Protein AF-A0A6I1ZFF9-F1 (afdb_monomer_lite)

Secondary structure (DSSP, 8-state):
---PPPEEEEEEEEEETTTS--EEEEEEEES-GGGT--------SSEEEEEEEEEESSHHHHHHHHHHHHHH-BTB----HHHHHHHHHHHTT--EEEEEETTTTEEEEEEESSSSEEEEEEE-SSSTT---S-GGG---EEEEEEE-STTPPPPEEEEE--SS--HHHHHHHHHHHHHHHHHHHHHT-

pLDDT: mean 78.3, std 13.84, range [41.56, 95.25]

Structure (mmCIF, N/CA/C/O backbone):
data_AF-A0A6I1ZFF9-F1
#
_entry.id   AF-A0A6I1ZFF9-F1
#
loop_
_atom_site.group_PDB
_atom_site.id
_atom_site.type_symbol
_atom_site.label_atom_id
_atom_site.label_alt_id
_atom_site.label_comp_id
_atom_site.label_asym_id
_atom_site.label_entity_id
_atom_site.label_seq_id
_atom_site.pdbx_PDB_ins_code
_atom_site.Cartn_x
_atom_site.Cartn_y
_atom_site.Cartn_z
_atom_site.occupancy
_atom_site.B_iso_or_equiv
_atom_site.auth_seq_id
_atom_site.auth_comp_id
_atom_site.auth_asym_id
_atom_site.auth_atom_id
_atom_site.pdbx_PDB_model_num
ATOM 1 N N . MET A 1 1 ? -18.767 10.953 39.874 1.00 42.12 1 MET A N 1
ATOM 2 C CA . MET A 1 1 ? -19.063 9.622 39.306 1.00 42.12 1 MET A CA 1
ATOM 3 C C . MET A 1 1 ? -18.002 8.666 39.821 1.00 42.12 1 MET A C 1
ATOM 5 O O . MET A 1 1 ? -16.863 9.114 39.918 1.00 42.12 1 MET A O 1
ATOM 9 N N . PRO A 1 2 ? -18.336 7.441 40.251 1.00 43.81 2 PRO A N 1
ATOM 10 C CA . PRO A 1 2 ? -17.310 6.505 40.684 1.00 43.81 2 PRO A CA 1
ATOM 11 C C . PRO A 1 2 ? -16.478 6.127 39.456 1.00 43.81 2 PRO A C 1
ATOM 13 O O . PRO A 1 2 ? -17.026 5.684 38.453 1.00 43.81 2 PRO A O 1
ATOM 16 N N . SER A 1 3 ? -15.170 6.370 39.517 1.00 51.38 3 SER A N 1
ATOM 17 C CA . SER A 1 3 ? -14.219 5.825 38.550 1.00 51.38 3 SER A CA 1
ATOM 18 C C . SER A 1 3 ? -14.238 4.311 38.731 1.00 51.38 3 SER A C 1
ATOM 20 O O . SER A 1 3 ? -13.668 3.814 39.702 1.00 51.38 3 SER A O 1
ATOM 22 N N . GLY A 1 4 ? -14.964 3.596 37.868 1.00 58.47 4 GLY A N 1
ATOM 23 C CA . GLY A 1 4 ? -14.907 2.137 37.811 1.00 58.47 4 GLY A CA 1
ATOM 24 C C . GLY A 1 4 ? -13.459 1.692 37.621 1.00 58.47 4 GLY A C 1
ATOM 25 O O . GLY A 1 4 ? -12.673 2.397 36.984 1.00 58.47 4 GLY A O 1
ATOM 26 N N . ALA A 1 5 ? -13.080 0.570 38.231 1.00 74.38 5 ALA A N 1
ATOM 27 C CA . ALA A 1 5 ? -11.780 -0.024 37.959 1.00 74.38 5 ALA A CA 1
ATOM 28 C C . ALA A 1 5 ? -11.696 -0.333 36.458 1.00 74.38 5 ALA A C 1
ATOM 30 O O . ALA A 1 5 ? -12.629 -0.903 35.898 1.00 74.38 5 ALA A O 1
ATOM 31 N N . VAL A 1 6 ? -10.605 0.082 35.816 1.00 82.50 6 VAL A N 1
ATOM 32 C CA . VAL A 1 6 ? -10.363 -0.221 34.404 1.00 82.50 6 VAL A CA 1
ATOM 33 C C . VAL A 1 6 ? -10.175 -1.730 34.265 1.00 82.50 6 VAL A C 1
ATOM 35 O O . VAL A 1 6 ? -9.389 -2.323 35.006 1.00 82.50 6 VAL A O 1
ATOM 38 N N . GLN A 1 7 ? -10.906 -2.337 33.336 1.00 85.56 7 GLN A N 1
ATOM 39 C CA . GLN A 1 7 ? -10.774 -3.742 32.971 1.00 85.56 7 GLN A CA 1
ATOM 40 C C . GLN A 1 7 ? -10.787 -3.891 31.447 1.00 85.56 7 GLN A C 1
ATOM 42 O O . GLN A 1 7 ? -11.337 -3.050 30.734 1.00 85.56 7 GLN A O 1
ATOM 47 N N . THR A 1 8 ? -10.200 -4.977 30.959 1.00 88.44 8 THR A N 1
ATOM 48 C CA . THR A 1 8 ? -10.147 -5.278 29.530 1.00 88.44 8 THR A CA 1
ATOM 49 C C . THR A 1 8 ? -11.494 -5.807 29.044 1.00 88.44 8 THR A C 1
ATOM 51 O O . THR A 1 8 ? -12.086 -6.715 29.639 1.00 88.44 8 THR A O 1
ATOM 54 N N . PHE A 1 9 ? -11.974 -5.245 27.941 1.00 85.44 9 PHE A N 1
ATOM 55 C CA . PHE A 1 9 ? -13.146 -5.695 27.206 1.00 85.44 9 PHE A CA 1
ATOM 56 C C . PHE A 1 9 ? -12.761 -6.037 25.775 1.00 85.44 9 PHE A C 1
ATOM 58 O O . PHE A 1 9 ? -12.075 -5.269 25.112 1.00 85.44 9 PHE A O 1
ATOM 65 N N . THR A 1 10 ? -13.287 -7.138 25.262 1.00 87.12 10 THR A N 1
ATOM 66 C CA . THR A 1 10 ? -13.275 -7.448 23.837 1.00 87.12 10 THR A CA 1
ATOM 67 C C . THR A 1 10 ? -14.533 -6.877 23.189 1.00 87.12 10 THR A C 1
ATOM 69 O O . THR A 1 10 ? -15.649 -7.256 23.551 1.00 87.12 10 THR A O 1
ATOM 72 N N . VAL A 1 11 ? -14.366 -5.978 22.219 1.00 84.19 11 VAL A N 1
ATOM 73 C CA . VAL A 1 11 ? -15.451 -5.442 21.386 1.00 84.19 11 VAL A CA 1
ATOM 74 C C . VAL A 1 11 ? -15.448 -6.168 20.048 1.00 84.19 11 VAL A C 1
ATOM 76 O O . VAL A 1 11 ? -14.398 -6.341 19.435 1.00 84.19 11 VAL A O 1
ATOM 79 N N . ILE A 1 12 ? -16.626 -6.591 19.598 1.00 85.50 12 ILE A N 1
ATOM 80 C CA . ILE A 1 12 ? -16.814 -7.439 18.419 1.00 85.50 12 ILE A CA 1
ATOM 81 C C . ILE A 1 12 ? -17.852 -6.800 17.524 1.00 85.50 12 ILE A C 1
ATOM 83 O O . ILE A 1 12 ? -18.904 -6.365 17.996 1.00 85.50 12 ILE A O 1
ATOM 87 N N . GLY A 1 13 ? -17.593 -6.785 16.226 1.00 84.44 13 GLY A N 1
ATOM 88 C CA . GLY A 1 13 ? -18.507 -6.206 15.265 1.00 84.44 13 GLY A CA 1
ATOM 89 C C . GLY A 1 13 ? -18.129 -6.478 13.822 1.00 84.44 13 GLY A C 1
ATOM 90 O O . GLY A 1 13 ? -17.256 -7.292 13.517 1.00 84.44 13 GLY A O 1
ATOM 91 N N . LEU A 1 14 ? -18.818 -5.765 12.944 1.00 80.50 14 LEU A N 1
ATOM 92 C CA . LEU A 1 14 ? -18.587 -5.746 11.510 1.00 80.50 14 LEU A CA 1
ATOM 93 C C . LEU A 1 14 ? -18.152 -4.345 11.109 1.00 80.50 14 LEU A C 1
ATOM 95 O O . LEU A 1 14 ? -18.838 -3.377 11.428 1.00 80.50 14 LEU A O 1
ATOM 99 N N . ARG A 1 15 ? -17.023 -4.224 10.420 1.00 78.62 15 ARG A N 1
ATOM 100 C CA . ARG A 1 15 ? -16.578 -2.962 9.831 1.00 78.62 15 ARG A CA 1
ATOM 101 C C . ARG A 1 15 ? -16.986 -2.925 8.363 1.00 78.62 15 ARG A C 1
ATOM 103 O O . ARG A 1 15 ? -16.763 -3.904 7.660 1.00 78.62 15 ARG A O 1
ATOM 110 N N . SER A 1 16 ? -17.578 -1.822 7.915 1.00 72.19 16 SER A N 1
ATOM 111 C CA . SER A 1 16 ? -17.953 -1.620 6.510 1.00 72.19 16 SER A CA 1
ATOM 112 C C . SER A 1 16 ? -16.717 -1.608 5.613 1.00 72.19 16 SER A C 1
ATOM 114 O O . SER A 1 16 ? -15.792 -0.835 5.859 1.00 72.19 16 SER A O 1
ATOM 116 N N . ASP A 1 17 ? -16.709 -2.416 4.552 1.00 66.06 17 ASP A N 1
ATOM 117 C CA . ASP A 1 17 ? -15.605 -2.438 3.580 1.00 66.06 17 ASP A CA 1
ATOM 118 C C . ASP A 1 17 ? -15.650 -1.245 2.607 1.00 66.06 17 ASP A C 1
ATOM 120 O O . ASP A 1 17 ? -14.675 -0.977 1.907 1.00 66.06 17 ASP A O 1
ATOM 124 N N . ALA A 1 18 ? -16.775 -0.519 2.553 1.00 60.56 18 ALA A N 1
ATOM 125 C CA . ALA A 1 18 ? -16.976 0.593 1.624 1.00 60.56 18 ALA A CA 1
ATOM 126 C C . ALA A 1 18 ? -16.241 1.874 2.049 1.00 60.56 18 ALA A C 1
ATOM 128 O O . ALA A 1 18 ? -15.729 2.599 1.198 1.00 60.56 18 ALA A O 1
ATOM 129 N N . ASP A 1 19 ? -16.199 2.166 3.352 1.00 62.06 19 ASP A N 1
ATOM 130 C CA . ASP A 1 19 ? -15.556 3.371 3.889 1.00 62.06 19 ASP A CA 1
ATOM 131 C C . ASP A 1 19 ? -14.593 3.103 5.051 1.00 62.06 19 ASP A C 1
ATOM 133 O O . ASP A 1 19 ? -13.895 4.025 5.473 1.00 62.06 19 ASP A O 1
ATOM 137 N N . MET A 1 20 ? -14.537 1.862 5.556 1.00 62.31 20 MET A N 1
ATOM 138 C CA . MET A 1 20 ? -13.699 1.418 6.679 1.00 62.31 20 MET A CA 1
ATOM 139 C C . MET A 1 20 ? -13.884 2.230 7.969 1.00 62.31 20 MET A C 1
ATOM 141 O O . MET A 1 20 ? -13.095 2.088 8.904 1.00 62.31 20 MET A O 1
ATOM 145 N N . ARG A 1 21 ? -14.935 3.054 8.040 1.00 62.69 21 ARG A N 1
ATOM 146 C CA . ARG A 1 21 ? -15.204 4.016 9.117 1.00 62.69 21 ARG A CA 1
ATOM 147 C C . ARG A 1 21 ? -16.456 3.670 9.900 1.00 62.69 21 ARG A C 1
ATOM 149 O O . ARG A 1 21 ? -16.603 4.098 11.048 1.00 62.69 21 ARG A O 1
ATOM 156 N N . GLU A 1 22 ? -17.354 2.900 9.302 1.00 70.94 22 GLU A N 1
ATOM 157 C CA . GLU A 1 22 ? -18.549 2.416 9.975 1.00 70.94 22 GLU A CA 1
ATOM 158 C C . GLU A 1 22 ? -18.284 1.077 10.681 1.00 70.94 22 GLU A C 1
ATOM 160 O O . GLU A 1 22 ? -17.845 0.107 10.061 1.00 70.94 22 GLU A O 1
ATOM 165 N N . LEU A 1 23 ? -18.552 1.032 11.992 1.00 77.38 23 LEU A N 1
ATOM 166 C CA . LEU A 1 23 ? -18.467 -0.167 12.828 1.00 77.38 23 LEU A CA 1
ATOM 167 C C . LEU A 1 23 ? -19.853 -0.517 13.373 1.00 77.38 23 LEU A C 1
ATOM 169 O O . LEU A 1 23 ? -20.464 0.267 14.095 1.00 77.38 23 LEU A O 1
ATOM 173 N N . PHE A 1 24 ? -20.311 -1.729 13.093 1.00 81.50 24 PHE A N 1
ATOM 174 C CA . PHE A 1 24 ? -21.529 -2.313 13.638 1.00 81.50 24 PHE A CA 1
ATOM 175 C C . PHE A 1 24 ? -21.158 -3.254 14.783 1.00 81.50 24 PHE A C 1
ATOM 177 O O . PHE A 1 24 ? -20.793 -4.408 14.557 1.00 81.50 24 PHE A O 1
ATOM 184 N N . ILE A 1 25 ? -21.218 -2.760 16.020 1.00 82.12 25 ILE A N 1
ATOM 185 C CA . ILE A 1 25 ? -20.875 -3.553 17.208 1.00 82.12 25 ILE A CA 1
ATOM 186 C C . ILE A 1 25 ? -21.958 -4.612 17.455 1.00 82.12 25 ILE A C 1
ATOM 188 O O . ILE A 1 25 ? -23.119 -4.290 17.700 1.00 82.12 25 ILE A O 1
ATOM 192 N N . ALA A 1 26 ? -21.555 -5.880 17.421 1.00 82.06 26 ALA A N 1
ATOM 193 C CA . ALA A 1 26 ? -22.383 -7.037 17.742 1.00 82.06 26 ALA A CA 1
ATOM 194 C C . ALA A 1 26 ? -22.339 -7.390 19.238 1.00 82.06 26 ALA A C 1
ATOM 196 O O . ALA A 1 26 ? -23.304 -7.941 19.768 1.00 82.06 26 ALA A O 1
ATOM 197 N N . GLY A 1 27 ? -21.240 -7.074 19.934 1.00 81.81 27 GLY A N 1
ATOM 198 C CA . GLY A 1 27 ? -21.123 -7.318 21.370 1.00 81.81 27 GLY A CA 1
ATOM 199 C C . GLY A 1 27 ? -19.865 -6.736 22.010 1.00 81.81 27 GLY A C 1
ATOM 200 O O . GLY A 1 27 ? -18.873 -6.467 21.337 1.00 81.81 27 GLY A O 1
ATOM 201 N N . VAL A 1 28 ? -19.924 -6.570 23.333 1.00 85.31 28 VAL A N 1
ATOM 202 C CA . VAL A 1 28 ? -18.797 -6.188 24.194 1.00 85.31 28 VAL A CA 1
ATOM 203 C C . VAL A 1 28 ? -18.760 -7.147 25.373 1.00 85.31 28 VAL A C 1
ATOM 205 O O . VAL A 1 28 ? -19.759 -7.298 26.078 1.00 85.31 28 VAL A O 1
ATOM 208 N N . ILE A 1 29 ? -17.637 -7.827 25.570 1.00 86.00 29 ILE A N 1
ATOM 209 C CA . ILE A 1 29 ? -17.508 -8.914 26.545 1.00 86.00 29 ILE A CA 1
ATOM 210 C C . ILE A 1 29 ? -16.282 -8.641 27.418 1.00 86.00 29 ILE A C 1
ATOM 212 O O . ILE A 1 29 ? -15.240 -8.271 26.883 1.00 86.00 29 ILE A O 1
ATOM 216 N N . PRO A 1 30 ? -16.368 -8.795 28.749 1.00 84.62 30 PRO A N 1
ATOM 217 C CA . PRO A 1 30 ? -15.197 -8.678 29.611 1.00 84.62 30 PRO A CA 1
ATOM 218 C C . PRO A 1 30 ? -14.190 -9.806 29.333 1.00 84.62 30 PRO A C 1
ATOM 220 O O . PRO A 1 30 ? -14.588 -10.963 29.202 1.00 84.62 30 PRO A O 1
ATOM 223 N N . GLY A 1 31 ? -12.898 -9.473 29.302 1.00 76.31 31 GLY A N 1
ATOM 224 C CA . GLY A 1 31 ? -11.801 -10.411 29.030 1.00 76.31 31 GLY A CA 1
ATOM 225 C C . GLY A 1 31 ? -11.201 -10.281 27.626 1.00 76.31 31 GLY A C 1
ATOM 226 O O . GLY A 1 31 ? -11.726 -9.559 26.774 1.00 76.31 31 GLY A O 1
ATOM 227 N N . SER A 1 32 ? -10.076 -10.967 27.411 1.00 71.75 32 SER A N 1
ATOM 228 C CA . SER A 1 32 ? -9.288 -10.928 26.171 1.00 71.75 32 SER A CA 1
ATOM 229 C C . SER A 1 32 ? -9.860 -11.825 25.067 1.00 71.75 32 SER A C 1
ATOM 231 O O . SER A 1 32 ? -10.507 -12.843 25.329 1.00 71.75 32 SER A O 1
ATOM 233 N N . VAL A 1 33 ? -9.562 -11.482 23.811 1.00 62.19 33 VAL A N 1
ATOM 234 C CA . VAL A 1 33 ? -10.037 -12.165 22.594 1.00 62.19 33 VAL A CA 1
ATOM 235 C C . VAL A 1 33 ? -9.659 -13.649 22.612 1.00 62.19 33 VAL A C 1
ATOM 237 O O . VAL A 1 33 ? -10.437 -14.504 22.185 1.00 62.19 33 VAL A O 1
ATOM 240 N N . SER A 1 34 ? -8.474 -13.966 23.137 1.00 57.12 34 SER A N 1
ATOM 241 C CA . SER A 1 34 ? -7.893 -15.312 23.145 1.00 57.12 34 SER A CA 1
ATOM 242 C C . SER A 1 34 ? -8.576 -16.303 24.094 1.00 57.12 34 SER A C 1
ATOM 244 O O . SER A 1 34 ? -8.374 -17.507 23.940 1.00 57.12 34 SER A O 1
ATOM 246 N N . GLU A 1 35 ? -9.395 -15.843 25.046 1.00 55.31 35 GLU A N 1
ATOM 247 C CA . GLU A 1 35 ? -10.013 -16.722 26.048 1.00 55.31 35 GLU A CA 1
ATOM 248 C C . GLU A 1 35 ? -11.379 -17.285 25.617 1.00 55.31 35 GLU A C 1
ATOM 250 O O . GLU A 1 35 ? -11.839 -18.272 26.193 1.00 55.31 35 GLU A O 1
ATOM 255 N N . VAL A 1 36 ? -12.043 -16.693 24.611 1.00 52.88 36 VAL A N 1
ATOM 256 C CA . VAL A 1 36 ? -13.478 -16.954 24.355 1.00 52.88 36 VAL A CA 1
ATOM 257 C C . VAL A 1 36 ? -13.836 -17.159 22.871 1.00 52.88 36 VAL A C 1
ATOM 259 O O . VAL A 1 36 ? -14.933 -17.639 22.580 1.00 52.88 36 VAL A O 1
ATOM 262 N N . PHE A 1 37 ? -12.947 -16.861 21.913 1.00 53.12 37 PHE A N 1
ATOM 263 C CA . PHE A 1 37 ? -13.349 -16.753 20.502 1.00 53.12 37 PHE A CA 1
ATOM 264 C C . PHE A 1 37 ? -12.776 -17.801 19.547 1.00 53.12 37 PHE A C 1
ATOM 266 O O . PHE A 1 37 ? -11.570 -17.969 19.401 1.00 53.12 37 PHE A O 1
ATOM 273 N N . ALA A 1 38 ? -13.686 -18.421 18.791 1.00 55.00 38 ALA A N 1
ATOM 274 C CA . ALA A 1 38 ? -13.413 -19.006 17.486 1.00 55.00 38 ALA A CA 1
ATOM 275 C C . ALA A 1 38 ? -14.227 -18.224 16.446 1.00 55.00 38 ALA A C 1
ATOM 277 O O . 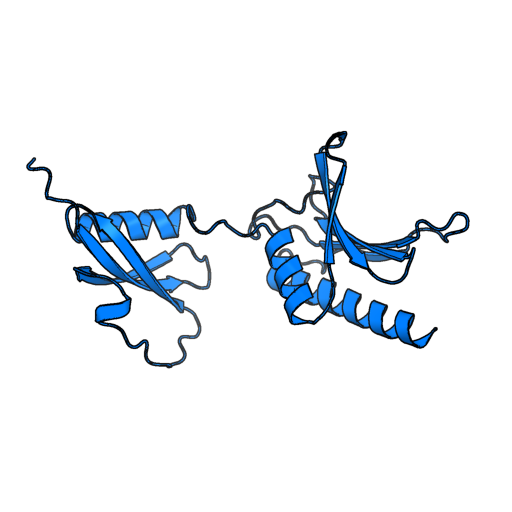ALA A 1 38 ? -15.459 -18.257 16.461 1.00 55.00 38 ALA A O 1
ATOM 278 N N . VAL A 1 39 ? -13.549 -17.492 15.562 1.00 57.06 39 VAL A N 1
ATOM 279 C CA . VAL A 1 39 ? -14.206 -16.815 14.437 1.00 57.06 39 VAL A CA 1
ATOM 280 C C . VAL A 1 39 ? -14.575 -17.884 13.411 1.00 57.06 39 VAL A C 1
ATOM 282 O O . VAL A 1 39 ? -13.698 -18.529 12.843 1.00 57.06 39 VAL A O 1
ATOM 285 N N . LEU A 1 40 ? -15.872 -18.116 13.207 1.00 52.19 40 LEU A N 1
ATOM 286 C CA . LEU A 1 40 ? -16.346 -19.076 12.211 1.00 52.19 40 LEU A CA 1
ATOM 287 C C . LEU A 1 40 ? -16.133 -18.501 10.802 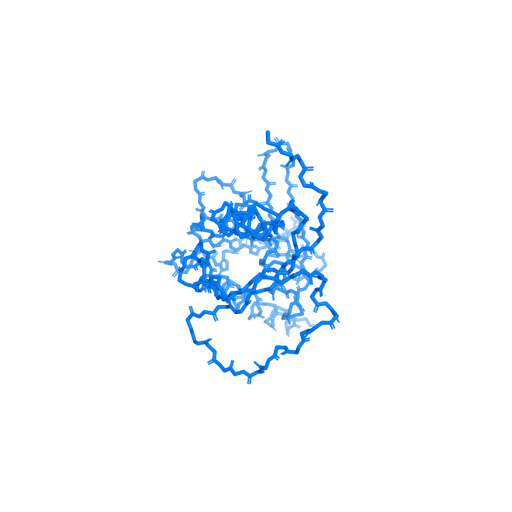1.00 52.19 40 LEU A C 1
ATOM 289 O O . LEU A 1 40 ? -16.577 -17.392 10.504 1.00 52.19 40 LEU A O 1
ATOM 293 N N . GLU A 1 41 ? -15.464 -19.261 9.934 1.00 51.72 41 GLU A N 1
ATOM 294 C CA . GLU A 1 41 ? -15.233 -18.904 8.531 1.00 51.72 41 GLU A CA 1
ATOM 295 C C . GLU A 1 41 ? -16.536 -18.992 7.725 1.00 51.72 41 GLU A C 1
ATOM 297 O O . GLU A 1 41 ? -16.861 -20.012 7.120 1.00 51.72 41 GLU A O 1
ATOM 302 N N . THR A 1 42 ? -17.312 -17.917 7.691 1.00 50.81 42 THR A N 1
ATOM 303 C CA . THR A 1 42 ? -18.338 -17.731 6.655 1.00 50.81 42 THR A CA 1
ATOM 304 C C . THR A 1 42 ? -18.029 -16.470 5.856 1.00 50.81 42 THR A C 1
ATOM 306 O O . THR A 1 42 ? -17.380 -15.553 6.352 1.00 50.81 42 THR A O 1
ATOM 309 N N . SER A 1 43 ? -18.416 -16.409 4.586 1.00 49.59 43 SER A N 1
ATOM 310 C CA . SER A 1 43 ? -18.136 -15.240 3.744 1.00 49.59 43 SER A CA 1
ATOM 311 C C . SER A 1 43 ? -19.072 -14.079 4.092 1.00 49.59 43 SER A C 1
ATOM 313 O O . SER A 1 43 ? -20.288 -14.226 3.965 1.00 49.59 43 SER A O 1
ATOM 315 N N . GLU A 1 44 ? -18.518 -12.929 4.463 1.00 59.44 44 GLU A N 1
ATOM 316 C CA . GLU A 1 44 ? -19.215 -11.638 4.498 1.00 59.44 44 GLU A CA 1
ATOM 317 C C . GLU A 1 44 ? -18.618 -10.800 3.364 1.00 59.44 44 GLU A C 1
ATOM 319 O O . GLU A 1 44 ? -17.408 -10.616 3.305 1.00 59.44 44 GLU A O 1
ATOM 324 N N . GLY A 1 45 ? -19.436 -10.435 2.373 1.00 57.72 45 GLY A N 1
ATOM 325 C CA . GLY A 1 45 ? -18.937 -9.860 1.114 1.00 57.72 45 GLY A CA 1
ATOM 326 C C . GLY A 1 45 ? -18.696 -8.349 1.140 1.00 57.72 45 GLY A C 1
ATOM 327 O O . GLY A 1 45 ? -18.028 -7.842 0.247 1.00 57.72 45 GLY A O 1
ATOM 328 N N . GLU A 1 46 ? -19.261 -7.649 2.126 1.00 68.44 46 GLU A N 1
ATOM 329 C CA . GLU A 1 46 ? -19.248 -6.178 2.233 1.00 68.44 46 GLU A CA 1
ATOM 330 C C . GLU A 1 46 ? -18.788 -5.697 3.621 1.00 68.44 46 GLU A C 1
ATOM 332 O O . GLU A 1 46 ? -18.821 -4.500 3.920 1.00 68.44 46 GLU A O 1
ATOM 337 N N . PHE A 1 47 ? -18.395 -6.638 4.482 1.00 67.50 47 PHE A N 1
ATOM 338 C CA . PHE A 1 47 ? -18.018 -6.365 5.857 1.00 67.50 47 PHE A CA 1
ATOM 339 C C . PHE A 1 47 ? -16.805 -7.189 6.270 1.00 67.50 47 PHE A C 1
ATOM 341 O O . PHE A 1 47 ? -16.775 -8.413 6.126 1.00 67.50 47 PHE A O 1
ATOM 348 N N . THR A 1 48 ? -15.855 -6.513 6.903 1.00 71.94 48 THR A N 1
ATOM 349 C CA . THR A 1 48 ? -14.730 -7.133 7.586 1.00 71.94 48 THR A CA 1
ATOM 350 C C . THR A 1 48 ? -15.111 -7.411 9.035 1.00 71.94 48 THR A C 1
ATOM 352 O O . THR A 1 48 ? -15.468 -6.501 9.790 1.00 71.94 48 THR A O 1
ATOM 355 N N . ARG A 1 49 ? -14.974 -8.669 9.464 1.00 75.19 49 ARG A N 1
ATOM 356 C CA . ARG A 1 49 ? -15.087 -9.034 10.882 1.00 75.19 49 ARG A CA 1
ATOM 357 C C . ARG A 1 49 ? -14.064 -8.294 11.717 1.00 75.19 49 ARG A C 1
ATOM 359 O O . ARG A 1 49 ? -12.897 -8.193 11.345 1.00 75.19 49 ARG A O 1
ATOM 366 N N . TRP A 1 50 ? -14.497 -7.841 12.880 1.00 76.94 50 TRP A N 1
ATOM 367 C CA . TRP A 1 50 ? -13.687 -7.011 13.743 1.00 76.94 50 TRP A CA 1
ATOM 368 C C . TRP A 1 50 ? -13.801 -7.486 15.190 1.00 76.94 50 TRP A C 1
ATOM 370 O O . TRP A 1 50 ? -14.903 -7.679 15.702 1.00 76.94 50 TRP A O 1
ATOM 380 N N . ALA A 1 51 ? -12.657 -7.694 15.835 1.00 82.50 51 ALA A N 1
ATOM 381 C CA . ALA A 1 51 ? -12.557 -7.994 17.256 1.00 82.50 51 ALA A CA 1
ATOM 382 C C . ALA A 1 51 ? -11.295 -7.326 17.809 1.00 82.50 51 ALA A C 1
ATOM 384 O O . ALA A 1 51 ? -10.212 -7.513 17.253 1.00 82.50 51 ALA A O 1
ATOM 385 N N . MET A 1 52 ? -11.428 -6.534 18.870 1.00 80.50 52 MET A N 1
ATOM 386 C CA . MET A 1 52 ? -10.309 -5.805 19.471 1.00 80.50 52 MET A CA 1
ATOM 387 C C . MET A 1 52 ? -10.534 -5.586 20.966 1.00 80.50 52 MET A C 1
ATOM 389 O O . MET A 1 52 ? -11.672 -5.484 21.428 1.00 80.50 52 MET A O 1
ATOM 393 N N . GLU A 1 53 ? -9.435 -5.525 21.709 1.00 87.25 53 GLU A N 1
ATOM 394 C CA . GLU A 1 53 ? -9.428 -5.321 23.154 1.00 87.25 53 GLU A CA 1
ATOM 395 C C . GLU A 1 53 ? -9.329 -3.832 23.500 1.00 87.25 53 GLU A C 1
ATOM 397 O O . GLU A 1 53 ? -8.571 -3.086 22.881 1.00 87.25 53 GLU A O 1
ATOM 402 N N . PHE A 1 54 ? -10.089 -3.412 24.507 1.00 82.38 54 PHE A N 1
ATOM 403 C CA . PHE A 1 54 ? -10.084 -2.062 25.050 1.00 82.38 54 PHE A CA 1
ATOM 404 C C . PHE A 1 54 ? -10.077 -2.121 26.565 1.00 82.38 54 PHE A C 1
ATOM 406 O O . PHE A 1 54 ? -10.945 -2.742 27.179 1.00 82.38 54 PHE A O 1
ATOM 413 N N . ASP A 1 55 ? -9.147 -1.396 27.167 1.00 86.31 55 ASP A N 1
ATOM 414 C CA . ASP A 1 55 ? -9.185 -1.121 28.592 1.00 86.31 55 ASP A CA 1
ATOM 415 C C . ASP A 1 55 ? -10.164 0.027 28.853 1.00 86.31 55 ASP A C 1
ATOM 417 O O . ASP A 1 55 ? -9.992 1.153 28.374 1.00 86.31 55 ASP A O 1
ATOM 421 N N . ALA A 1 56 ? -11.231 -0.266 29.592 1.00 84.94 56 ALA A N 1
ATOM 422 C CA . ALA A 1 56 ? -12.302 0.682 29.866 1.00 84.94 56 ALA A CA 1
ATOM 423 C C . ALA A 1 56 ? -12.897 0.470 31.269 1.00 84.94 56 ALA A C 1
ATOM 425 O O . ALA A 1 56 ? -12.772 -0.611 31.847 1.00 84.94 56 ALA A O 1
ATOM 426 N N . PRO A 1 57 ? -13.545 1.493 31.854 1.00 85.75 57 PRO A N 1
ATOM 427 C CA . PRO A 1 57 ? -14.245 1.345 33.131 1.00 85.75 57 PRO A CA 1
ATOM 428 C C . PRO A 1 57 ? -15.528 0.503 33.022 1.00 85.75 57 PRO A C 1
ATOM 430 O O . PRO A 1 57 ? -15.977 -0.053 34.023 1.00 85.75 57 PRO A O 1
ATOM 433 N N . ASP A 1 58 ? -16.123 0.419 31.830 1.00 85.00 58 ASP A N 1
ATOM 434 C CA . ASP A 1 58 ? -17.326 -0.354 31.532 1.00 85.00 58 ASP A CA 1
ATOM 435 C C . ASP A 1 58 ? -17.439 -0.663 30.023 1.00 85.00 58 ASP A C 1
ATOM 437 O O . ASP A 1 58 ? -16.654 -0.183 29.200 1.00 85.00 58 ASP A O 1
ATOM 441 N N . ALA A 1 59 ? -18.418 -1.499 29.669 1.00 81.25 59 ALA A N 1
ATOM 442 C CA . ALA A 1 59 ? -18.644 -1.948 28.298 1.00 81.25 59 ALA A CA 1
ATOM 443 C C . ALA A 1 59 ? -19.083 -0.814 27.352 1.00 81.25 59 ALA A C 1
ATOM 445 O O . ALA A 1 59 ? -18.753 -0.851 26.166 1.00 81.25 59 ALA A O 1
ATOM 446 N N . ASP A 1 60 ? -19.788 0.199 27.862 1.00 83.69 60 ASP A N 1
ATOM 447 C CA . ASP A 1 60 ? -20.250 1.336 27.060 1.00 83.69 60 ASP A CA 1
ATOM 448 C C . ASP A 1 60 ? -19.071 2.240 26.683 1.00 83.69 60 ASP A C 1
ATOM 450 O O . ASP A 1 60 ? -18.959 2.683 25.539 1.00 83.69 60 ASP A O 1
ATOM 454 N N . ALA A 1 61 ? -18.142 2.459 27.614 1.00 82.31 61 ALA A N 1
ATOM 455 C CA . ALA A 1 61 ? -16.889 3.150 27.358 1.00 82.31 61 ALA A CA 1
ATOM 456 C C . ALA A 1 61 ? -16.002 2.370 26.373 1.00 82.31 61 ALA A C 1
ATOM 458 O O . ALA A 1 61 ? -15.454 2.976 25.454 1.00 82.31 61 ALA A O 1
ATOM 459 N N . ALA A 1 62 ? -15.920 1.039 26.485 1.00 84.62 62 ALA A N 1
ATOM 460 C CA . ALA A 1 62 ? -15.222 0.207 25.500 1.00 84.62 62 ALA A CA 1
ATOM 461 C C . ALA A 1 62 ? -15.856 0.310 24.099 1.00 84.62 62 ALA A C 1
ATOM 463 O O . ALA A 1 62 ? -15.143 0.479 23.111 1.00 84.62 62 ALA A O 1
ATOM 464 N N . ALA A 1 63 ? -17.191 0.286 23.997 1.00 80.31 63 ALA A N 1
ATOM 465 C CA . ALA A 1 63 ? -17.900 0.493 22.733 1.00 80.31 63 ALA A CA 1
ATOM 466 C C . ALA A 1 63 ? -17.646 1.893 22.155 1.00 80.31 63 ALA A C 1
ATOM 468 O O . ALA A 1 63 ? -17.407 2.039 20.957 1.00 80.31 63 ALA A O 1
ATOM 469 N N . ALA A 1 64 ? -17.667 2.931 22.995 1.00 78.94 64 ALA A N 1
ATOM 470 C CA . ALA A 1 64 ? -17.364 4.297 22.582 1.00 78.94 64 ALA A CA 1
ATOM 471 C C . ALA A 1 64 ? -15.921 4.427 22.075 1.00 78.94 64 ALA A C 1
ATOM 473 O O . ALA A 1 64 ? -15.700 5.048 21.034 1.00 78.94 64 ALA A O 1
ATOM 474 N N . HIS A 1 65 ? -14.957 3.800 22.754 1.00 79.88 65 HIS A N 1
ATOM 475 C CA . HIS A 1 65 ? -13.570 3.731 22.296 1.00 79.88 65 HIS A CA 1
ATOM 476 C C . HIS A 1 65 ? -13.470 3.012 20.948 1.00 79.88 65 HIS A C 1
ATOM 478 O O . HIS A 1 65 ? -12.837 3.542 20.043 1.00 79.88 65 HIS A O 1
ATOM 484 N N . ALA A 1 66 ? -14.159 1.883 20.762 1.00 81.94 66 ALA A N 1
ATOM 485 C CA . ALA A 1 66 ? -14.211 1.167 19.487 1.00 81.94 66 ALA A CA 1
ATOM 486 C C . ALA A 1 66 ? -14.809 2.008 18.344 1.00 81.94 66 ALA A C 1
ATOM 488 O O . ALA A 1 66 ? -14.281 2.010 17.233 1.00 81.94 66 ALA A O 1
ATOM 489 N N . TYR A 1 67 ? -15.867 2.781 18.608 1.00 74.56 67 TYR A N 1
ATOM 490 C CA . TYR A 1 67 ? -16.425 3.712 17.622 1.00 74.56 67 TYR A CA 1
ATOM 491 C C . TYR A 1 67 ? -15.452 4.827 17.254 1.00 74.56 67 TYR A C 1
ATOM 493 O O . TYR A 1 67 ? -15.320 5.148 16.075 1.00 74.56 67 TYR A O 1
ATOM 501 N N . VAL A 1 68 ? -14.794 5.438 18.245 1.00 74.19 68 VAL A N 1
ATOM 502 C CA . VAL A 1 68 ? -13.779 6.472 17.999 1.00 74.19 68 VAL A CA 1
ATOM 503 C C . VAL A 1 68 ? -12.642 5.872 17.184 1.00 74.19 68 VAL A C 1
ATOM 505 O O . VAL A 1 68 ? -12.340 6.395 16.124 1.00 74.19 68 VAL A O 1
ATOM 508 N N . ARG A 1 69 ? -12.128 4.714 17.595 1.00 70.69 69 ARG A N 1
ATOM 509 C CA . ARG A 1 69 ? -11.070 3.953 16.928 1.00 70.69 69 ARG A CA 1
ATOM 510 C C . ARG A 1 69 ? -11.372 3.672 15.454 1.00 70.69 69 ARG A C 1
ATOM 512 O O . ARG A 1 69 ? -10.534 3.929 14.596 1.00 70.69 69 ARG A O 1
ATOM 519 N N . CYS A 1 70 ? -12.572 3.181 15.139 1.00 70.50 70 CYS A N 1
ATOM 520 C CA . CYS A 1 70 ? -12.979 2.945 13.752 1.00 70.50 70 CYS A CA 1
ATOM 521 C C . CYS A 1 70 ? -13.226 4.239 12.968 1.00 70.50 70 CYS A C 1
ATOM 523 O O . CYS A 1 70 ? -12.969 4.276 11.770 1.00 70.50 70 CYS A O 1
ATOM 525 N N . ARG A 1 71 ? -13.701 5.305 13.619 1.00 65.75 71 ARG A N 1
ATOM 526 C CA . ARG A 1 71 ? -14.019 6.575 12.954 1.00 65.75 71 ARG A CA 1
ATOM 527 C C . ARG A 1 71 ? -12.790 7.458 12.718 1.00 65.75 71 ARG A C 1
ATOM 529 O O . ARG A 1 71 ? -12.775 8.185 11.728 1.00 65.75 71 ARG A O 1
ATOM 536 N N . THR A 1 72 ? -11.814 7.443 13.623 1.00 58.34 72 THR A N 1
ATOM 537 C CA . THR A 1 72 ? -10.601 8.268 13.542 1.00 58.34 72 THR A CA 1
ATOM 538 C C . THR A 1 72 ? -9.424 7.529 12.920 1.00 58.34 72 THR A C 1
ATOM 540 O O . THR A 1 72 ? -8.479 8.184 12.511 1.00 58.34 72 THR A O 1
ATOM 543 N N . GLY A 1 73 ? -9.470 6.196 12.811 1.00 53.38 73 GLY A N 1
ATOM 544 C CA . GLY A 1 73 ? -8.369 5.394 12.261 1.00 53.38 73 GLY A CA 1
ATOM 545 C C . GLY A 1 73 ? -7.169 5.242 13.208 1.00 53.38 73 GLY A C 1
ATOM 546 O O . GLY A 1 73 ? -6.357 4.338 13.020 1.00 53.38 73 GLY A O 1
ATOM 547 N N . ASP A 1 74 ? -7.102 6.036 14.278 1.00 44.28 74 ASP A N 1
ATOM 548 C CA . ASP A 1 74 ? -5.938 6.159 15.164 1.00 44.28 74 ASP A CA 1
ATOM 549 C C . ASP A 1 74 ? -5.666 4.880 15.963 1.00 44.28 74 ASP A C 1
ATOM 551 O O . ASP A 1 74 ? -6.494 4.500 16.787 1.00 44.28 74 ASP A O 1
ATOM 555 N N . ASP A 1 75 ? -4.537 4.218 15.677 1.00 42.31 75 ASP A N 1
ATOM 556 C CA . ASP A 1 75 ? -3.904 3.036 16.317 1.00 42.31 75 ASP A CA 1
ATOM 557 C C . ASP A 1 75 ? -3.949 1.710 15.541 1.00 42.31 75 ASP A C 1
ATOM 559 O O . ASP A 1 75 ? -3.720 0.626 16.085 1.00 42.31 75 ASP A O 1
ATOM 563 N N . VAL A 1 76 ? -4.286 1.733 14.251 1.00 41.56 76 VAL A N 1
ATOM 564 C CA . VAL A 1 76 ? -3.433 0.959 13.351 1.00 41.56 76 VAL A CA 1
ATOM 565 C C . VAL A 1 76 ? -2.375 2.014 13.067 1.00 41.56 76 VAL A C 1
ATOM 567 O O . VAL A 1 76 ? -2.750 3.162 12.827 1.00 41.56 76 VAL A O 1
ATOM 570 N N . GLU A 1 77 ? -1.082 1.715 13.138 1.00 44.03 77 GLU A N 1
ATOM 571 C CA . GLU A 1 77 ? -0.199 2.455 12.236 1.00 44.03 77 GLU A CA 1
ATOM 572 C C . GLU A 1 77 ? -0.893 2.338 10.874 1.00 44.03 77 GLU A C 1
ATOM 574 O O . GLU A 1 77 ? -1.002 1.229 10.355 1.00 44.03 77 GLU A O 1
ATOM 579 N N . GLU A 1 78 ? -1.550 3.397 10.384 1.00 49.16 78 GLU A N 1
ATOM 580 C CA . GLU A 1 78 ? -2.047 3.380 9.018 1.00 49.16 78 GLU A CA 1
ATOM 581 C C . GLU A 1 78 ? -0.772 3.249 8.207 1.00 49.16 78 GLU A C 1
ATOM 583 O O . GLU A 1 78 ? -0.029 4.219 8.043 1.00 49.16 78 GLU A O 1
ATOM 588 N N . ASP A 1 79 ? -0.456 2.011 7.823 1.00 68.19 79 ASP A N 1
ATOM 589 C CA . ASP A 1 79 ? 0.639 1.719 6.927 1.00 68.19 79 ASP A CA 1
ATOM 590 C C . ASP A 1 79 ? 0.451 2.687 5.767 1.00 68.19 79 ASP A C 1
ATOM 592 O O . ASP A 1 79 ? -0.582 2.670 5.084 1.00 68.19 79 ASP A O 1
ATOM 596 N N . SER A 1 80 ? 1.410 3.600 5.604 1.00 83.75 80 SER A N 1
ATOM 597 C CA . SER A 1 80 ? 1.324 4.596 4.551 1.00 83.75 80 SER A CA 1
ATOM 598 C C . SER A 1 80 ? 1.104 3.904 3.212 1.00 83.75 80 SER A C 1
ATOM 600 O O . SER A 1 80 ? 1.437 2.725 3.038 1.00 83.75 80 SER A O 1
ATOM 602 N N . ALA A 1 81 ? 0.583 4.628 2.224 1.00 87.56 81 ALA A N 1
ATOM 603 C CA . ALA A 1 81 ? 0.438 4.100 0.871 1.00 87.56 81 ALA A CA 1
ATOM 604 C C . ALA A 1 81 ? 1.718 3.376 0.398 1.00 87.56 81 ALA A C 1
ATOM 606 O O . ALA A 1 81 ? 1.653 2.302 -0.204 1.00 87.56 81 ALA A O 1
ATOM 607 N N . GLY A 1 82 ? 2.889 3.925 0.736 1.00 89.12 82 GLY A N 1
ATOM 608 C CA . GLY A 1 82 ? 4.192 3.317 0.504 1.00 89.12 82 GLY A CA 1
ATOM 609 C C . GLY A 1 82 ? 4.419 2.012 1.263 1.00 89.12 82 GLY A C 1
ATOM 610 O O . GLY A 1 82 ? 4.846 1.034 0.651 1.00 89.12 82 GLY A O 1
ATOM 611 N N . ALA A 1 83 ? 4.132 1.966 2.565 1.00 86.62 83 ALA A N 1
ATOM 612 C CA . ALA A 1 83 ? 4.274 0.750 3.368 1.00 86.62 83 ALA A CA 1
ATOM 613 C C . ALA A 1 83 ? 3.385 -0.388 2.834 1.00 86.62 83 ALA A C 1
ATOM 615 O O . ALA A 1 83 ? 3.871 -1.502 2.618 1.00 86.62 83 ALA A O 1
ATOM 616 N N . LEU A 1 84 ? 2.130 -0.086 2.490 1.00 87.31 84 LEU A N 1
ATOM 617 C CA . LEU A 1 84 ? 1.212 -1.047 1.874 1.00 87.31 84 LEU A CA 1
ATOM 618 C C . LEU A 1 84 ? 1.706 -1.526 0.505 1.00 87.31 84 LEU A C 1
ATOM 620 O O . LEU A 1 84 ? 1.685 -2.724 0.224 1.00 87.31 84 LEU A O 1
ATOM 624 N N . LEU A 1 85 ? 2.212 -0.628 -0.346 1.00 91.50 85 LEU A N 1
ATOM 625 C CA . LEU A 1 85 ? 2.811 -1.022 -1.622 1.00 91.50 85 LEU A CA 1
ATOM 626 C C . LEU A 1 85 ? 4.036 -1.931 -1.415 1.00 91.50 85 LEU A C 1
ATOM 628 O O . LEU A 1 85 ? 4.194 -2.919 -2.134 1.00 91.50 85 LEU A O 1
ATOM 632 N N . GLN A 1 86 ? 4.896 -1.642 -0.435 1.00 90.25 86 GLN A N 1
ATOM 633 C CA . GLN A 1 86 ? 6.041 -2.501 -0.121 1.00 90.25 86 GLN A CA 1
ATOM 634 C C . GLN A 1 86 ? 5.612 -3.890 0.363 1.00 90.25 86 GLN A C 1
ATOM 636 O O . GLN A 1 86 ? 6.247 -4.871 -0.031 1.00 90.25 86 GLN A O 1
ATOM 641 N N . ALA A 1 87 ? 4.532 -3.988 1.144 1.00 81.81 87 ALA A N 1
ATOM 642 C CA . ALA A 1 87 ? 3.947 -5.265 1.546 1.00 81.81 87 ALA A CA 1
ATOM 643 C C . ALA A 1 87 ? 3.455 -6.065 0.326 1.00 81.81 87 ALA A C 1
ATOM 645 O O . ALA A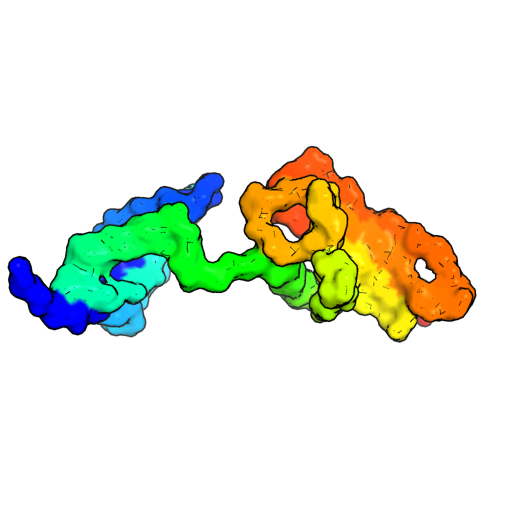 1 87 ? 3.848 -7.216 0.147 1.00 81.81 87 ALA A O 1
ATOM 646 N N . VAL A 1 88 ? 2.708 -5.436 -0.590 1.00 84.44 88 VAL A N 1
ATOM 647 C CA . VAL A 1 88 ? 2.234 -6.101 -1.820 1.00 84.44 88 VAL A CA 1
ATOM 648 C C . VAL A 1 88 ? 3.401 -6.544 -2.711 1.00 84.44 88 VAL A C 1
ATOM 650 O O . VAL A 1 88 ? 3.362 -7.631 -3.288 1.00 84.44 88 VAL A O 1
ATOM 653 N N . LEU A 1 89 ? 4.464 -5.739 -2.822 1.00 87.75 89 LEU A N 1
ATOM 654 C CA . LEU A 1 89 ? 5.685 -6.119 -3.541 1.00 87.75 89 LEU A CA 1
ATOM 655 C C . LEU A 1 89 ? 6.364 -7.337 -2.894 1.00 87.75 89 LEU A C 1
ATOM 657 O O . LEU A 1 89 ? 6.795 -8.246 -3.609 1.00 87.75 89 LEU A O 1
ATOM 661 N N . ALA A 1 90 ? 6.428 -7.387 -1.561 1.00 83.00 90 ALA A N 1
ATOM 662 C CA . ALA A 1 90 ? 6.983 -8.521 -0.828 1.00 83.00 90 ALA A CA 1
ATOM 663 C C . ALA A 1 90 ? 6.166 -9.806 -1.051 1.00 83.00 90 ALA A C 1
ATOM 665 O O . ALA A 1 90 ? 6.760 -10.849 -1.337 1.00 83.00 90 ALA A O 1
ATOM 666 N N . ASP A 1 91 ? 4.832 -9.721 -1.042 1.00 81.50 91 ASP A N 1
ATOM 667 C CA . ASP A 1 91 ? 3.925 -10.851 -1.304 1.00 81.50 91 ASP A CA 1
ATOM 668 C C . ASP A 1 91 ? 4.148 -11.477 -2.687 1.00 81.50 91 ASP A C 1
ATOM 670 O O . ASP A 1 91 ? 4.033 -12.691 -2.868 1.00 81.50 91 ASP A O 1
ATOM 674 N N . VAL A 1 92 ? 4.542 -10.671 -3.677 1.00 83.06 92 VAL A N 1
ATOM 675 C CA . VAL A 1 92 ? 4.896 -11.152 -5.024 1.00 83.06 92 VAL A CA 1
ATOM 676 C C . VAL A 1 92 ? 6.394 -11.422 -5.205 1.00 83.06 92 VAL A C 1
ATOM 678 O O . VAL A 1 92 ? 6.868 -11.552 -6.337 1.00 83.06 92 VAL A O 1
ATOM 681 N N . SER A 1 93 ? 7.146 -11.542 -4.106 1.00 89.00 93 SER A N 1
ATOM 682 C CA . SER A 1 93 ? 8.591 -11.819 -4.086 1.00 89.00 93 SER A CA 1
ATOM 683 C C . SER A 1 93 ? 9.440 -10.784 -4.840 1.00 89.00 93 SER A C 1
ATOM 685 O O . SER A 1 93 ? 10.474 -11.110 -5.434 1.00 89.00 93 SER A O 1
ATOM 687 N N . VAL A 1 94 ? 9.012 -9.521 -4.831 1.00 89.44 94 VAL A N 1
ATOM 688 C CA . VAL A 1 94 ? 9.764 -8.384 -5.367 1.00 89.44 94 VAL A CA 1
ATOM 689 C C . VAL A 1 94 ? 10.423 -7.636 -4.213 1.00 89.44 94 VAL A C 1
ATOM 691 O O . VAL A 1 94 ? 9.769 -6.984 -3.405 1.00 89.44 94 VAL A O 1
ATOM 694 N N . THR A 1 95 ? 11.752 -7.715 -4.143 1.00 89.69 95 THR A N 1
ATOM 695 C CA . THR A 1 95 ? 12.532 -6.996 -3.133 1.00 89.69 95 THR A CA 1
ATOM 696 C C . THR A 1 95 ? 12.474 -5.495 -3.386 1.00 89.69 95 THR A C 1
ATOM 698 O O . THR A 1 95 ? 12.895 -5.015 -4.444 1.00 89.69 95 THR A O 1
ATOM 701 N N . SER A 1 96 ? 12.003 -4.758 -2.384 1.00 91.44 96 SER A N 1
ATOM 702 C CA . SER A 1 96 ? 11.972 -3.303 -2.382 1.00 91.44 96 SER A CA 1
ATOM 703 C C . SER A 1 96 ? 12.670 -2.738 -1.144 1.00 91.44 96 SER A C 1
ATOM 705 O O . SER A 1 96 ? 12.814 -3.417 -0.127 1.00 91.44 96 SER A O 1
ATOM 707 N N . ARG A 1 97 ? 13.122 -1.489 -1.229 1.00 90.25 97 ARG A N 1
ATOM 708 C CA . ARG A 1 97 ? 13.607 -0.711 -0.087 1.00 90.25 97 ARG A CA 1
ATOM 709 C C . ARG A 1 97 ? 13.066 0.701 -0.171 1.00 90.25 97 ARG A C 1
ATOM 711 O O . ARG A 1 97 ? 12.893 1.242 -1.260 1.00 90.25 97 ARG A O 1
ATOM 718 N N . ARG A 1 98 ? 12.896 1.325 0.979 1.00 86.75 98 ARG A N 1
ATOM 719 C CA . ARG A 1 98 ? 12.615 2.750 1.055 1.00 86.75 98 ARG A CA 1
ATOM 720 C C . ARG A 1 98 ? 13.868 3.556 0.701 1.00 86.75 98 ARG A C 1
ATOM 722 O O . ARG A 1 98 ? 14.982 3.178 1.067 1.00 86.75 98 ARG A O 1
ATOM 729 N N . GLY A 1 99 ? 13.685 4.636 -0.039 1.00 82.94 99 GLY A N 1
ATOM 730 C CA . GLY A 1 99 ? 14.696 5.623 -0.387 1.00 82.94 99 GLY A CA 1
ATOM 731 C C . GLY A 1 99 ? 14.134 7.030 -0.219 1.00 82.94 99 GLY A C 1
ATOM 732 O O . GLY A 1 99 ? 12.942 7.212 0.012 1.00 82.94 99 GLY A O 1
ATOM 733 N N . GLY A 1 100 ? 15.001 8.026 -0.310 1.00 82.19 100 GLY A N 1
ATOM 734 C CA . GLY A 1 100 ? 14.584 9.413 -0.217 1.00 82.19 100 GLY A CA 1
ATOM 735 C C . GLY A 1 100 ? 15.765 10.359 -0.111 1.00 82.19 100 GLY A C 1
ATOM 736 O O . GLY A 1 100 ? 16.885 9.941 0.196 1.00 82.19 100 GLY A O 1
ATOM 737 N N . ASP A 1 101 ? 15.486 11.633 -0.339 1.00 69.81 101 ASP A N 1
ATOM 738 C CA . ASP A 1 101 ? 16.353 12.744 0.011 1.00 69.81 101 ASP A CA 1
ATOM 739 C C . ASP A 1 101 ? 15.684 13.532 1.138 1.00 69.81 101 ASP A C 1
ATOM 741 O O . ASP A 1 101 ? 14.751 14.309 0.929 1.00 69.81 101 ASP A O 1
ATOM 745 N N . VAL A 1 102 ? 16.193 13.317 2.352 1.00 59.72 102 VAL A N 1
ATOM 746 C CA . VAL A 1 102 ? 15.706 13.966 3.576 1.00 59.72 102 VAL A CA 1
ATOM 747 C C . VAL A 1 102 ? 15.820 15.490 3.482 1.00 59.72 102 VAL A C 1
ATOM 749 O O . VAL A 1 102 ? 14.997 16.198 4.054 1.00 59.72 102 VAL A O 1
ATOM 752 N N . SER A 1 103 ? 16.806 16.014 2.748 1.00 58.50 103 SER A N 1
ATOM 753 C CA . SER A 1 103 ? 16.996 17.458 2.590 1.00 58.50 103 SER A CA 1
ATOM 754 C C . SER A 1 103 ? 15.999 18.093 1.619 1.00 58.50 103 SER A C 1
ATOM 756 O O . SER A 1 103 ? 15.695 19.277 1.752 1.00 58.50 103 SER A O 1
ATOM 758 N N . ALA A 1 104 ? 15.457 17.297 0.695 1.00 61.06 104 ALA A N 1
ATOM 759 C CA . ALA A 1 104 ? 14.436 17.706 -0.265 1.00 61.06 104 ALA A CA 1
ATOM 760 C C . ALA A 1 104 ? 13.007 17.320 0.161 1.00 61.06 104 ALA A C 1
ATOM 762 O O . ALA A 1 104 ? 12.064 17.621 -0.563 1.00 61.06 104 ALA A O 1
ATOM 763 N N . GLY A 1 105 ? 12.838 16.645 1.306 1.00 64.50 105 GLY A N 1
ATOM 764 C CA . GLY A 1 105 ? 11.533 16.148 1.759 1.00 64.50 105 GLY A CA 1
ATOM 765 C C . GLY A 1 105 ? 10.932 15.076 0.844 1.00 64.50 105 GLY A C 1
ATOM 766 O O . GLY A 1 105 ? 9.731 14.850 0.879 1.00 64.50 105 GLY A O 1
ATOM 767 N N . ALA A 1 106 ? 11.757 14.429 0.020 1.00 74.38 106 ALA A N 1
ATOM 768 C CA . ALA A 1 106 ? 11.316 13.513 -1.019 1.00 74.38 106 ALA A CA 1
ATOM 769 C C . ALA A 1 106 ? 11.554 12.061 -0.591 1.00 74.38 106 ALA A C 1
ATOM 771 O O . ALA A 1 106 ? 12.670 11.692 -0.223 1.00 74.38 106 ALA A O 1
ATOM 772 N N . VAL A 1 107 ? 10.526 11.221 -0.668 1.00 84.31 107 VAL A N 1
ATOM 773 C CA . VAL A 1 107 ? 10.546 9.810 -0.273 1.00 84.31 107 VAL A CA 1
ATOM 774 C C . VAL A 1 107 ? 9.991 8.948 -1.406 1.00 84.31 107 VAL A C 1
ATOM 776 O O . VAL A 1 107 ? 9.007 9.281 -2.060 1.00 84.31 107 VAL A O 1
ATOM 779 N N . TRP A 1 108 ? 10.629 7.812 -1.660 1.00 89.06 108 TRP A N 1
ATOM 780 C CA . TRP A 1 108 ? 10.240 6.890 -2.724 1.00 89.06 108 TRP A CA 1
ATOM 781 C C . TRP A 1 108 ? 10.604 5.448 -2.374 1.00 89.06 108 TRP A C 1
ATOM 783 O O . TRP A 1 108 ? 11.330 5.166 -1.420 1.00 89.06 108 TRP A O 1
ATOM 793 N N . ILE A 1 109 ? 10.122 4.504 -3.174 1.00 92.44 109 ILE A N 1
ATOM 794 C CA . ILE A 1 109 ? 10.473 3.088 -3.074 1.00 92.44 109 ILE A CA 1
ATOM 795 C C . ILE A 1 109 ? 11.425 2.734 -4.212 1.00 92.44 109 ILE A C 1
ATOM 797 O O . ILE A 1 109 ? 11.188 3.063 -5.370 1.00 92.44 109 ILE A O 1
ATOM 801 N N . TRP A 1 110 ? 12.504 2.036 -3.882 1.00 92.81 110 TRP A N 1
ATOM 802 C CA . TRP A 1 110 ? 13.407 1.413 -4.836 1.00 92.81 110 TRP A CA 1
ATOM 803 C C . TRP A 1 110 ? 13.091 -0.070 -4.972 1.00 92.81 110 TRP A C 1
ATOM 805 O O . TRP A 1 110 ? 13.116 -0.801 -3.983 1.00 92.81 110 TRP A O 1
ATOM 815 N N . VAL A 1 111 ? 12.905 -0.537 -6.199 1.00 93.94 111 VAL A N 1
ATOM 816 C CA . VAL A 1 111 ? 12.894 -1.960 -6.550 1.00 93.94 111 VAL A CA 1
ATOM 817 C C . VAL A 1 111 ? 14.154 -2.277 -7.343 1.00 93.94 111 VAL A C 1
ATOM 819 O O . VAL A 1 111 ? 14.449 -1.619 -8.338 1.00 93.94 111 VAL A O 1
ATOM 822 N N . LEU A 1 112 ? 14.908 -3.289 -6.918 1.00 90.50 112 LEU A N 1
ATOM 823 C CA . LEU A 1 112 ? 16.150 -3.674 -7.591 1.00 90.50 112 LEU A CA 1
ATOM 824 C C . LEU A 1 112 ? 15.855 -4.405 -8.910 1.00 90.50 112 LEU A C 1
ATOM 826 O O . LEU A 1 112 ? 15.210 -5.456 -8.922 1.00 90.50 112 LEU A O 1
ATOM 830 N N . ALA A 1 113 ? 16.382 -3.873 -10.013 1.00 88.12 113 ALA A N 1
ATOM 831 C CA . ALA A 1 113 ? 16.300 -4.453 -11.357 1.00 88.12 113 ALA A CA 1
ATOM 832 C C . ALA A 1 113 ? 17.667 -4.956 -11.874 1.00 88.12 113 ALA A C 1
ATOM 834 O O . ALA A 1 113 ? 17.773 -5.498 -12.973 1.00 88.12 113 ALA A O 1
ATOM 835 N N . GLY A 1 114 ? 18.727 -4.808 -11.077 1.00 83.38 114 GLY A N 1
ATOM 836 C CA . GLY A 1 114 ? 20.097 -5.178 -11.410 1.00 83.38 114 GLY A CA 1
ATOM 837 C C . GLY A 1 114 ? 21.073 -4.773 -10.305 1.00 83.38 114 GLY A C 1
ATOM 838 O O . GLY A 1 114 ? 20.637 -4.380 -9.230 1.00 83.38 114 GLY A O 1
ATOM 839 N N . ALA A 1 115 ? 22.383 -4.875 -10.569 1.00 82.00 115 ALA A N 1
ATOM 840 C CA . ALA A 1 115 ? 23.405 -4.384 -9.639 1.00 82.00 115 ALA A CA 1
ATOM 841 C C . ALA A 1 115 ? 23.350 -2.851 -9.521 1.00 82.00 115 ALA A C 1
ATOM 843 O O . ALA A 1 115 ? 23.288 -2.333 -8.414 1.00 82.00 115 ALA A O 1
ATOM 844 N N . ASP A 1 116 ? 23.244 -2.172 -10.667 1.00 85.06 116 ASP A N 1
ATOM 845 C CA . ASP A 1 116 ? 23.240 -0.704 -10.757 1.00 85.06 116 ASP A CA 1
ATOM 846 C C . ASP A 1 116 ? 21.913 -0.145 -11.291 1.00 85.06 116 ASP A C 1
ATOM 848 O O . ASP A 1 116 ? 21.811 1.038 -11.594 1.00 85.06 116 ASP A O 1
ATOM 852 N N . ALA A 1 117 ? 20.898 -1.001 -11.446 1.00 88.25 117 ALA A N 1
ATOM 853 C CA . ALA A 1 117 ? 19.629 -0.661 -12.081 1.00 88.25 117 ALA A CA 1
ATOM 854 C C . ALA A 1 117 ? 18.457 -0.847 -11.120 1.00 88.25 117 ALA A C 1
ATOM 856 O O . ALA A 1 117 ? 18.386 -1.829 -10.370 1.00 88.25 117 ALA A O 1
ATOM 857 N N . PHE A 1 118 ? 17.503 0.072 -11.179 1.00 91.75 118 PHE A N 1
ATOM 858 C CA . PHE A 1 118 ? 16.402 0.152 -10.233 1.00 91.75 118 PHE A CA 1
ATOM 859 C C . PHE A 1 118 ? 15.127 0.676 -10.886 1.00 91.75 118 PHE A C 1
ATOM 861 O O . PHE A 1 118 ? 15.145 1.317 -11.934 1.00 91.75 118 PHE A O 1
ATOM 868 N N . VAL A 1 119 ? 14.005 0.438 -10.220 1.00 94.81 119 VAL A N 1
ATOM 869 C CA . VAL A 1 119 ? 12.755 1.158 -10.452 1.00 94.81 119 VAL A CA 1
ATOM 870 C C . VAL A 1 119 ? 12.488 2.031 -9.231 1.00 94.81 119 VAL A C 1
ATOM 872 O O . VAL A 1 119 ? 12.456 1.521 -8.111 1.00 94.81 119 VAL A O 1
ATOM 875 N N . ARG A 1 120 ? 12.326 3.337 -9.445 1.00 93.19 120 ARG A N 1
ATOM 876 C CA . ARG A 1 120 ? 11.853 4.298 -8.445 1.00 93.19 120 ARG A CA 1
ATOM 877 C C . ARG A 1 120 ? 10.336 4.359 -8.493 1.00 93.19 120 ARG A C 1
ATOM 879 O O . ARG A 1 120 ? 9.801 4.490 -9.588 1.00 93.19 120 ARG A O 1
ATOM 886 N N . ILE A 1 121 ? 9.671 4.326 -7.344 1.00 93.81 121 ILE A N 1
ATOM 887 C CA . ILE A 1 121 ? 8.216 4.470 -7.243 1.00 93.81 121 ILE A CA 1
ATOM 888 C C . ILE A 1 121 ? 7.870 5.591 -6.260 1.00 93.81 121 ILE A C 1
ATOM 890 O O . ILE A 1 121 ? 8.376 5.593 -5.138 1.00 93.81 121 ILE A O 1
ATOM 894 N N . SER A 1 122 ? 7.002 6.512 -6.666 1.00 92.12 122 SER A N 1
ATOM 895 C CA . SER A 1 122 ? 6.471 7.620 -5.855 1.00 92.12 122 SER A CA 1
ATOM 896 C C . SER A 1 122 ? 4.989 7.853 -6.163 1.00 92.12 122 SER A C 1
ATOM 898 O O . SER A 1 122 ? 4.477 7.284 -7.125 1.00 92.12 122 SER A O 1
ATOM 900 N N . GLY A 1 123 ? 4.283 8.675 -5.384 1.00 89.44 123 GLY A N 1
ATOM 901 C CA . GLY A 1 123 ? 2.963 9.178 -5.787 1.00 89.44 123 GLY A CA 1
ATOM 902 C C . GLY A 1 123 ? 3.027 10.141 -6.988 1.00 89.44 123 GLY A C 1
ATOM 903 O O . GLY A 1 123 ? 4.089 10.695 -7.280 1.00 89.44 123 GLY A O 1
ATOM 904 N N . THR A 1 124 ? 1.894 10.336 -7.673 1.00 84.06 124 THR A N 1
ATOM 905 C CA . THR A 1 124 ? 1.683 11.312 -8.772 1.00 84.06 124 THR A CA 1
ATOM 906 C C . THR A 1 124 ? 1.017 12.624 -8.319 1.00 84.06 124 THR A C 1
ATOM 908 O O . THR A 1 124 ? 0.680 13.458 -9.158 1.00 84.06 124 THR A O 1
ATOM 911 N N . GLY A 1 125 ? 0.744 12.787 -7.019 1.00 70.44 125 GLY A N 1
ATOM 912 C CA . GLY A 1 125 ? 0.008 13.933 -6.472 1.00 70.44 125 GLY A CA 1
ATOM 913 C C . GLY A 1 125 ? 0.802 15.244 -6.439 1.00 70.44 125 GLY A C 1
ATOM 914 O O . GLY A 1 125 ? 2.002 15.268 -6.700 1.00 70.44 125 GLY A O 1
ATOM 915 N N . ASP A 1 126 ? 0.111 16.329 -6.066 1.00 62.22 126 ASP A N 1
ATOM 916 C CA . ASP A 1 126 ? 0.660 17.697 -5.983 1.00 62.22 126 ASP A CA 1
ATOM 917 C C . ASP A 1 126 ? 1.826 17.829 -4.979 1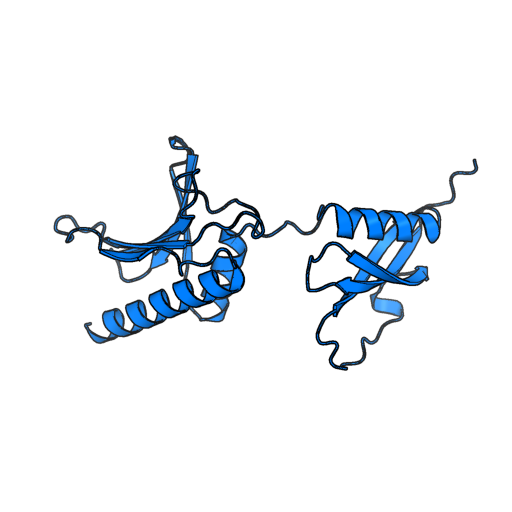.00 62.22 126 ASP A C 1
ATOM 919 O O . ASP A 1 126 ? 2.570 18.811 -5.006 1.00 62.22 126 ASP A O 1
ATOM 923 N N . THR A 1 127 ? 2.015 16.832 -4.110 1.00 57.19 127 THR A N 1
ATOM 924 C CA . THR A 1 127 ? 3.242 16.626 -3.344 1.00 57.19 127 THR A CA 1
ATOM 925 C C . THR A 1 127 ? 4.180 15.708 -4.132 1.00 57.19 127 THR A C 1
ATOM 927 O O . THR A 1 127 ? 4.178 14.482 -4.005 1.00 57.19 127 THR A O 1
ATOM 930 N N . GLU A 1 128 ? 4.983 16.307 -5.016 1.00 50.38 128 GLU A N 1
ATOM 931 C CA . GLU A 1 128 ? 5.995 15.567 -5.771 1.00 50.38 128 GLU A CA 1
ATOM 932 C C . GLU A 1 128 ? 6.909 14.806 -4.791 1.00 50.38 128 GLU A C 1
ATOM 934 O O . GLU A 1 128 ? 7.637 15.416 -4.009 1.00 50.38 128 GLU A O 1
ATOM 939 N N . ASN A 1 129 ? 6.929 13.472 -4.893 1.00 61.69 129 ASN A N 1
ATOM 940 C CA . ASN A 1 129 ? 7.780 12.549 -4.124 1.00 61.69 129 ASN A CA 1
ATOM 941 C C . ASN A 1 129 ? 7.315 12.184 -2.708 1.00 61.69 129 ASN A C 1
ATOM 943 O O . ASN A 1 129 ? 8.150 12.020 -1.821 1.00 61.69 129 ASN A O 1
ATOM 947 N N . GLU A 1 130 ? 6.024 11.978 -2.482 1.00 73.44 130 GLU A N 1
ATOM 948 C CA . GLU A 1 130 ? 5.575 11.348 -1.240 1.00 73.44 130 GLU A CA 1
ATOM 949 C C . GLU A 1 130 ? 5.130 9.902 -1.479 1.00 73.44 130 GLU A C 1
ATOM 951 O O . GLU A 1 130 ? 4.520 9.553 -2.493 1.00 73.44 130 GLU A O 1
ATOM 956 N N . ILE A 1 131 ? 5.483 9.037 -0.532 1.00 83.25 131 ILE A N 1
ATOM 957 C CA . ILE A 1 131 ? 4.894 7.703 -0.345 1.00 83.25 131 ILE A CA 1
ATOM 958 C C . ILE A 1 131 ? 4.229 7.593 1.035 1.00 83.25 131 ILE A C 1
ATOM 960 O O . ILE A 1 131 ? 3.632 6.570 1.353 1.00 83.25 131 ILE A O 1
ATOM 964 N N . ASP A 1 132 ? 4.347 8.646 1.850 1.00 84.31 132 ASP A N 1
ATOM 965 C CA . ASP A 1 132 ? 3.880 8.725 3.236 1.00 84.31 132 ASP A CA 1
ATOM 966 C C . ASP A 1 132 ? 2.541 9.444 3.357 1.00 84.31 132 ASP A C 1
ATOM 968 O O . ASP A 1 132 ? 2.306 10.200 4.292 1.00 84.31 132 ASP A O 1
ATOM 972 N N . TYR A 1 133 ? 1.676 9.217 2.378 1.00 81.50 133 TYR A N 1
ATOM 973 C CA . TYR A 1 133 ? 0.307 9.703 2.385 1.00 81.50 133 TYR A CA 1
ATOM 974 C C . TYR A 1 133 ? -0.643 8.565 2.764 1.00 81.50 133 TYR A C 1
ATOM 976 O O . TYR A 1 133 ? -0.311 7.377 2.616 1.00 81.50 133 TYR A O 1
ATOM 984 N N . ALA A 1 134 ? -1.832 8.915 3.251 1.00 84.12 134 ALA A N 1
ATOM 985 C CA . ALA A 1 134 ? -2.846 7.920 3.568 1.00 84.12 134 ALA A CA 1
ATOM 986 C C . ALA A 1 134 ? -3.396 7.308 2.265 1.00 84.12 134 ALA A C 1
ATOM 988 O O . ALA A 1 134 ? -3.611 8.036 1.297 1.00 84.12 134 ALA A O 1
ATOM 989 N N . PRO A 1 135 ? -3.718 6.005 2.194 1.00 83.69 135 PRO A N 1
ATOM 990 C CA . PRO A 1 135 ? -4.280 5.395 0.980 1.00 83.69 135 PRO A CA 1
ATOM 991 C C . PRO A 1 135 ? -5.528 6.106 0.427 1.00 83.69 135 PRO A C 1
ATOM 993 O O . PRO A 1 135 ? -5.767 6.096 -0.779 1.00 83.69 135 PRO A O 1
ATOM 996 N N . ALA A 1 136 ? -6.306 6.763 1.294 1.00 80.94 136 ALA A N 1
ATOM 997 C CA . ALA A 1 136 ? -7.469 7.566 0.912 1.00 80.94 136 ALA A CA 1
ATOM 998 C C . ALA A 1 136 ? -7.116 8.841 0.115 1.00 80.94 136 ALA A C 1
ATOM 1000 O O . ALA A 1 136 ? -7.967 9.384 -0.588 1.00 80.94 136 ALA A O 1
ATOM 1001 N N . GLU A 1 137 ? -5.874 9.310 0.206 1.00 84.44 137 GLU A N 1
ATOM 1002 C CA . GLU A 1 137 ? -5.335 10.480 -0.496 1.00 84.44 137 GLU A CA 1
ATOM 1003 C C . GLU A 1 137 ? -4.653 10.086 -1.814 1.00 84.44 137 GLU A C 1
ATOM 1005 O O . GLU A 1 137 ? -3.960 10.885 -2.431 1.00 84.44 137 GLU A O 1
ATOM 1010 N N . HIS A 1 138 ? -4.810 8.841 -2.264 1.00 86.88 138 HIS A N 1
ATOM 1011 C CA . HIS A 1 138 ? -4.088 8.343 -3.422 1.00 86.88 138 HIS A CA 1
ATOM 1012 C C . HIS A 1 138 ? -4.514 9.015 -4.738 1.00 86.88 138 HIS A C 1
ATOM 1014 O O . HIS A 1 138 ? -5.677 8.987 -5.150 1.00 86.88 138 HIS A O 1
ATOM 1020 N N . HIS A 1 139 ? -3.527 9.569 -5.444 1.00 88.44 139 HIS A N 1
ATOM 1021 C CA . HIS A 1 139 ? -3.694 10.195 -6.761 1.00 88.44 139 HIS A CA 1
ATOM 1022 C C . HIS A 1 139 ? -3.145 9.351 -7.923 1.00 88.44 139 HIS A C 1
ATOM 1024 O O . HIS A 1 139 ? -3.393 9.685 -9.085 1.00 88.44 139 HIS A O 1
ATOM 1030 N N . GLY A 1 140 ? -2.444 8.261 -7.613 1.00 91.12 140 GLY A N 1
ATOM 1031 C CA . GLY A 1 140 ? -1.741 7.412 -8.568 1.00 91.12 140 GLY A CA 1
ATOM 1032 C C . GLY A 1 140 ? -0.298 7.148 -8.144 1.00 91.12 140 GLY A C 1
ATOM 1033 O O . GLY A 1 140 ? 0.323 7.924 -7.414 1.00 91.12 140 GLY A O 1
ATOM 1034 N N . TRP A 1 141 ? 0.240 6.030 -8.608 1.00 93.31 141 TRP A N 1
ATOM 1035 C CA . TRP A 1 141 ? 1.643 5.669 -8.539 1.00 93.31 141 TRP A CA 1
ATOM 1036 C C . TRP A 1 141 ? 2.369 6.122 -9.798 1.00 93.31 141 TRP A C 1
ATOM 1038 O O . TRP A 1 141 ? 1.852 6.050 -10.910 1.00 93.31 141 TRP A O 1
ATOM 1048 N N . TYR A 1 142 ? 3.618 6.516 -9.623 1.00 93.44 142 TYR A N 1
ATOM 1049 C CA . TYR A 1 142 ? 4.552 6.848 -10.681 1.00 93.44 142 TYR A CA 1
ATOM 1050 C C . TYR A 1 142 ? 5.763 5.936 -10.543 1.00 93.44 142 TYR A C 1
ATOM 1052 O O . TYR A 1 142 ? 6.413 5.940 -9.498 1.00 93.44 142 TYR A O 1
ATOM 1060 N N . ALA A 1 143 ? 6.065 5.136 -11.564 1.00 94.88 143 ALA A N 1
ATOM 1061 C CA . ALA A 1 143 ? 7.199 4.219 -11.557 1.00 94.88 143 ALA A CA 1
ATOM 1062 C C . ALA A 1 143 ? 8.144 4.510 -12.722 1.00 94.88 143 ALA A C 1
ATOM 1064 O O . ALA A 1 143 ? 7.742 4.482 -13.886 1.00 94.88 143 ALA A O 1
ATOM 1065 N N . VAL A 1 144 ? 9.421 4.724 -12.414 1.00 94.31 144 VAL A N 1
ATOM 1066 C CA . VAL A 1 144 ? 10.464 5.062 -13.390 1.00 94.31 144 VAL A CA 1
ATOM 1067 C C . VAL A 1 144 ? 11.637 4.110 -13.246 1.00 94.31 144 VAL A C 1
ATOM 1069 O O . VAL A 1 144 ? 12.195 3.956 -12.162 1.00 94.31 144 VAL A O 1
ATOM 1072 N N . TYR A 1 145 ? 12.035 3.489 -14.348 1.00 93.94 145 TYR A N 1
ATOM 1073 C CA . TYR A 1 145 ? 13.268 2.725 -14.443 1.00 93.94 145 TYR A CA 1
ATOM 1074 C C . TYR A 1 145 ? 14.463 3.650 -14.667 1.00 93.94 145 TYR A C 1
ATOM 1076 O O . TYR A 1 145 ? 14.419 4.527 -15.529 1.00 93.94 145 TYR A O 1
ATOM 1084 N N . GLY A 1 146 ? 15.542 3.416 -13.928 1.00 91.00 146 GLY A N 1
ATOM 1085 C CA . GLY A 1 146 ? 16.806 4.126 -14.074 1.00 91.00 146 GLY A CA 1
ATOM 1086 C C . GLY A 1 146 ? 17.999 3.251 -13.702 1.00 91.00 146 GLY A C 1
ATOM 1087 O O . GLY A 1 146 ? 17.854 2.103 -13.269 1.00 91.00 146 GLY A O 1
ATOM 1088 N N . SER A 1 147 ? 19.192 3.798 -13.903 1.00 88.12 147 SER A N 1
ATOM 1089 C CA . SER A 1 147 ? 20.456 3.152 -13.566 1.00 88.12 147 SER A CA 1
ATOM 1090 C C . SER A 1 147 ? 21.460 4.198 -13.090 1.00 88.12 147 SER A C 1
ATOM 1092 O O . SER A 1 147 ? 21.535 5.273 -13.675 1.00 88.12 147 SER A O 1
ATOM 1094 N N . ASP A 1 148 ? 22.248 3.858 -12.071 1.00 84.75 148 ASP A N 1
ATOM 1095 C CA . ASP A 1 148 ? 23.336 4.703 -11.549 1.00 84.75 148 ASP A CA 1
ATOM 1096 C C . ASP A 1 148 ? 24.655 4.510 -12.323 1.00 84.75 148 ASP A C 1
ATOM 1098 O O . ASP A 1 148 ? 25.669 5.138 -12.014 1.00 84.75 148 ASP A O 1
ATOM 1102 N N . ALA A 1 149 ? 24.679 3.628 -13.330 1.00 84.75 149 ALA A N 1
ATOM 1103 C CA . ALA A 1 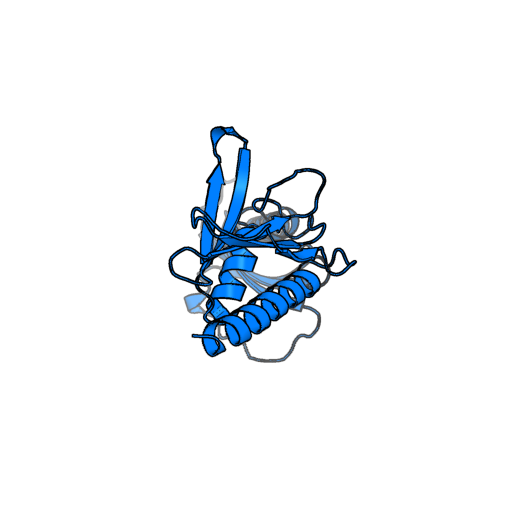149 ? 25.838 3.471 -14.206 1.00 84.75 149 ALA A CA 1
ATOM 1104 C C . ALA A 1 149 ? 26.201 4.796 -14.906 1.00 84.75 149 ALA A C 1
ATOM 1106 O O . ALA A 1 149 ? 25.327 5.524 -15.367 1.00 84.75 149 ALA A O 1
ATOM 1107 N N . ALA A 1 150 ? 27.502 5.071 -15.044 1.00 79.19 150 ALA A N 1
ATOM 1108 C CA . ALA A 1 150 ? 28.000 6.331 -15.607 1.00 79.19 150 ALA A CA 1
ATOM 1109 C C . ALA A 1 150 ? 27.493 6.626 -17.035 1.00 79.19 150 ALA A C 1
ATOM 1111 O O . ALA A 1 150 ? 27.304 7.789 -17.379 1.00 79.19 150 ALA A O 1
ATOM 1112 N N . ASP A 1 151 ? 27.230 5.578 -17.824 1.00 81.88 151 ASP A N 1
ATOM 1113 C CA . ASP A 1 151 ? 26.696 5.655 -19.191 1.00 81.88 151 ASP A CA 1
ATOM 1114 C C . ASP A 1 151 ? 25.238 5.154 -19.271 1.00 81.88 151 ASP A C 1
ATOM 1116 O O . ASP A 1 151 ? 24.816 4.568 -20.274 1.00 81.88 151 ASP A O 1
ATOM 1120 N N . ALA A 1 152 ? 24.470 5.291 -18.185 1.00 78.50 152 ALA A N 1
ATOM 1121 C CA . ALA A 1 152 ? 23.082 4.851 -18.150 1.00 78.50 152 ALA A CA 1
ATOM 1122 C C . ALA A 1 152 ? 22.227 5.600 -19.194 1.00 78.50 152 ALA A C 1
ATOM 1124 O O . ALA A 1 152 ? 22.375 6.813 -19.355 1.00 78.50 152 ALA A O 1
ATOM 1125 N N . PRO A 1 153 ? 21.313 4.901 -19.894 1.00 80.81 153 PRO A N 1
ATOM 1126 C CA . PRO A 1 153 ? 20.334 5.561 -20.748 1.00 80.81 153 PRO A CA 1
ATOM 1127 C C . PRO A 1 153 ? 19.377 6.421 -19.917 1.00 80.81 153 PRO A C 1
ATOM 1129 O O . PRO A 1 153 ? 19.230 6.213 -18.708 1.00 80.81 153 PRO A O 1
ATOM 1132 N N . ASP A 1 154 ? 18.684 7.339 -20.594 1.00 88.19 154 ASP A N 1
ATOM 1133 C CA . ASP A 1 154 ? 17.667 8.182 -19.968 1.00 88.19 154 ASP A CA 1
ATOM 1134 C C . ASP A 1 154 ? 16.621 7.343 -19.207 1.00 88.19 154 ASP A C 1
ATOM 1136 O O . ASP A 1 154 ? 16.253 6.248 -19.662 1.00 88.19 154 ASP A O 1
ATOM 1140 N N . PRO A 1 155 ? 16.113 7.842 -18.062 1.00 89.88 155 PRO A N 1
ATOM 1141 C CA . PRO A 1 155 ? 15.094 7.143 -17.295 1.00 89.88 155 PRO A CA 1
ATOM 1142 C C . PRO A 1 155 ? 13.841 6.857 -18.127 1.00 89.88 155 PRO A C 1
ATOM 1144 O O . PRO A 1 155 ? 13.359 7.706 -18.877 1.00 89.88 155 PRO A O 1
ATOM 1147 N N . VAL A 1 156 ? 13.278 5.662 -17.956 1.00 93.06 156 VAL A N 1
ATOM 1148 C CA . VAL A 1 156 ? 12.093 5.211 -18.695 1.00 93.06 156 VAL A CA 1
ATOM 1149 C C . VAL A 1 156 ? 10.904 5.141 -17.751 1.00 93.06 156 VAL A C 1
ATOM 1151 O O . VAL A 1 156 ? 10.936 4.415 -16.757 1.00 93.06 156 VAL A O 1
ATOM 1154 N N . VAL A 1 157 ? 9.832 5.859 -18.078 1.00 94.94 157 VAL A N 1
ATOM 1155 C CA . VAL A 1 157 ? 8.566 5.767 -17.343 1.00 94.94 157 VAL A CA 1
ATOM 1156 C C . VAL A 1 157 ? 7.930 4.407 -17.614 1.00 94.94 157 VAL A C 1
ATOM 1158 O O . VAL A 1 157 ? 7.682 4.041 -18.762 1.00 94.94 157 VAL A O 1
ATOM 1161 N N . LEU A 1 158 ? 7.697 3.644 -16.549 1.00 94.75 158 LEU A N 1
ATOM 1162 C CA . LEU A 1 158 ? 7.048 2.337 -16.604 1.00 94.75 158 LEU A CA 1
ATOM 1163 C C . LEU A 1 158 ? 5.553 2.437 -16.298 1.00 94.75 158 LEU A C 1
ATOM 1165 O O . LEU A 1 158 ? 4.760 1.718 -16.900 1.00 94.75 158 LEU A O 1
ATOM 1169 N N . HIS A 1 159 ? 5.182 3.302 -15.355 1.00 94.06 159 HIS A N 1
ATOM 1170 C CA . HIS A 1 159 ? 3.809 3.502 -14.892 1.00 94.06 159 HIS A CA 1
ATOM 1171 C C . HIS A 1 159 ? 3.610 4.976 -14.541 1.00 94.06 159 HIS A C 1
ATOM 1173 O O . HIS A 1 159 ? 4.465 5.551 -13.871 1.00 94.06 159 HIS A O 1
ATOM 1179 N N . ASP A 1 160 ? 2.505 5.566 -14.987 1.00 92.81 160 ASP A N 1
ATOM 1180 C CA . ASP A 1 160 ? 2.161 6.977 -14.766 1.00 92.81 160 ASP A CA 1
ATOM 1181 C C . ASP A 1 160 ? 0.681 7.104 -14.397 1.00 92.81 160 ASP A C 1
ATOM 1183 O O . ASP A 1 160 ? -0.150 7.611 -15.151 1.00 92.81 160 ASP A O 1
ATOM 1187 N N . GLY A 1 161 ? 0.341 6.498 -13.260 1.00 86.00 161 GLY A N 1
ATOM 1188 C CA . GLY A 1 161 ? -1.028 6.273 -12.831 1.00 86.00 161 GLY A CA 1
ATOM 1189 C C . GLY A 1 161 ? -1.812 5.328 -13.752 1.00 86.00 161 GLY A C 1
ATOM 1190 O O . GLY A 1 161 ? -1.553 5.146 -14.940 1.00 86.00 161 GLY A O 1
ATOM 1191 N N . SER A 1 162 ? -2.843 4.710 -13.197 1.00 76.44 162 SER A N 1
ATOM 1192 C CA . SER A 1 162 ? -3.821 3.897 -13.931 1.00 76.44 162 SER A CA 1
ATOM 1193 C C . SER A 1 162 ? -4.982 4.724 -14.493 1.00 76.44 162 SER A C 1
ATOM 1195 O O . SER A 1 162 ? -5.894 4.171 -15.106 1.00 76.44 162 SER A O 1
ATOM 1197 N N . GLY A 1 163 ? -4.982 6.043 -14.271 1.00 75.56 163 GLY A N 1
ATOM 1198 C CA . GLY A 1 163 ? -6.105 6.927 -14.594 1.00 75.56 163 GLY A CA 1
ATOM 1199 C C . GLY A 1 163 ? -7.289 6.811 -13.625 1.00 75.56 163 GLY A C 1
ATOM 1200 O O . GLY A 1 163 ? -8.339 7.403 -13.878 1.00 75.56 163 GLY A O 1
ATOM 1201 N N . CYS A 1 164 ? -7.139 6.078 -12.517 1.00 74.19 164 CYS A N 1
ATOM 1202 C CA . CYS A 1 164 ? -8.113 6.010 -11.432 1.00 74.19 164 CYS A CA 1
ATOM 1203 C C . CYS A 1 164 ? -7.465 6.389 -10.092 1.00 74.19 164 CYS A C 1
ATOM 1205 O O . CYS A 1 164 ? -6.264 6.219 -9.908 1.00 74.19 164 CYS A O 1
ATOM 1207 N N . ARG A 1 165 ? -8.270 6.913 -9.160 1.00 80.94 165 ARG A N 1
ATOM 1208 C CA . ARG A 1 165 ? -7.837 7.227 -7.784 1.00 80.94 165 ARG A CA 1
ATOM 1209 C C . ARG A 1 165 ? -8.044 6.060 -6.814 1.00 80.94 165 ARG A C 1
ATOM 1211 O O . ARG A 1 165 ? -7.894 6.221 -5.610 1.00 80.94 165 ARG A O 1
ATOM 1218 N N . ASP A 1 166 ? -8.435 4.894 -7.326 1.00 85.31 166 ASP A N 1
ATOM 1219 C CA . ASP A 1 166 ? -8.578 3.697 -6.505 1.00 85.31 166 ASP A CA 1
ATOM 1220 C C . ASP A 1 166 ? -7.184 3.158 -6.174 1.00 85.31 166 ASP A C 1
ATOM 1222 O O . ASP A 1 166 ? -6.481 2.621 -7.034 1.00 85.31 166 ASP A O 1
ATOM 1226 N N . PHE A 1 167 ? -6.799 3.311 -4.908 1.00 85.31 167 PHE A N 1
ATOM 1227 C CA . PHE A 1 167 ? -5.511 2.874 -4.387 1.00 85.31 167 PHE A CA 1
ATOM 1228 C C . PHE A 1 167 ? -5.209 1.406 -4.689 1.00 85.31 167 PHE A C 1
ATOM 1230 O O . PHE A 1 167 ? -4.089 1.064 -5.071 1.00 85.31 167 PHE A O 1
A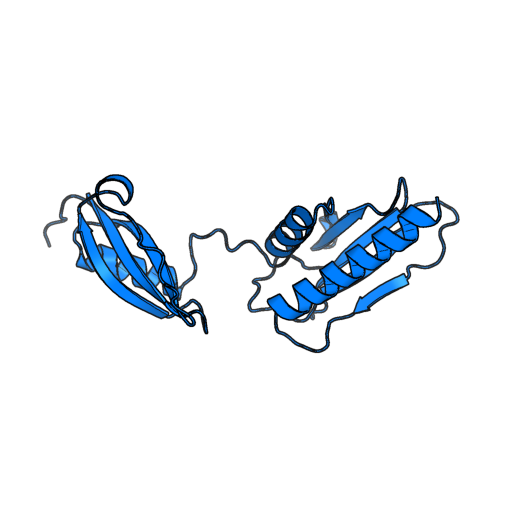TOM 1237 N N . ARG A 1 168 ? -6.192 0.516 -4.534 1.00 85.50 168 ARG A N 1
ATOM 1238 C CA . ARG A 1 168 ? -5.988 -0.923 -4.706 1.00 85.50 168 ARG A CA 1
ATOM 1239 C C . ARG A 1 168 ? -5.802 -1.269 -6.176 1.00 85.50 168 ARG A C 1
ATOM 1241 O O . ARG A 1 168 ? -4.911 -2.054 -6.506 1.00 85.50 168 ARG A O 1
ATOM 1248 N N . ALA A 1 169 ? -6.630 -0.700 -7.047 1.00 82.06 169 ALA A N 1
ATOM 1249 C CA . ALA A 1 169 ? -6.546 -0.920 -8.484 1.00 82.06 169 ALA A CA 1
ATOM 1250 C C . ALA A 1 169 ? -5.217 -0.401 -9.048 1.00 82.06 169 ALA A C 1
ATOM 1252 O O . ALA A 1 169 ? -4.544 -1.118 -9.792 1.00 82.06 169 ALA A O 1
ATOM 1253 N N . ASP A 1 170 ? -4.802 0.799 -8.646 1.00 91.50 170 ASP A N 1
ATOM 1254 C CA . ASP A 1 170 ? -3.548 1.386 -9.104 1.00 91.50 170 ASP A CA 1
ATOM 1255 C C . ASP A 1 170 ? -2.319 0.653 -8.546 1.00 91.50 170 ASP A C 1
ATOM 1257 O O . ASP A 1 170 ? -1.380 0.359 -9.287 1.00 91.50 170 ASP A O 1
ATOM 1261 N N . THR A 1 171 ? -2.358 0.252 -7.269 1.00 90.31 171 THR A N 1
ATOM 1262 C CA . THR A 1 171 ? -1.318 -0.583 -6.642 1.00 90.31 171 THR A CA 1
ATOM 1263 C C . THR A 1 171 ? -1.158 -1.915 -7.375 1.00 90.31 171 THR A C 1
ATOM 1265 O O . THR A 1 171 ? -0.042 -2.334 -7.682 1.00 90.31 171 THR A O 1
ATOM 1268 N N . ALA A 1 172 ? -2.260 -2.583 -7.723 1.00 87.75 172 ALA A N 1
ATOM 1269 C CA . ALA A 1 172 ? -2.199 -3.818 -8.500 1.00 87.75 172 ALA A CA 1
ATOM 1270 C C . ALA A 1 172 ? -1.596 -3.587 -9.898 1.00 87.75 172 ALA A C 1
ATOM 1272 O O . ALA A 1 172 ? -0.788 -4.397 -10.362 1.00 87.75 172 ALA A O 1
ATOM 1273 N N . ALA A 1 173 ? -1.948 -2.476 -10.551 1.00 90.75 173 ALA A N 1
ATOM 1274 C CA . ALA A 1 173 ? -1.436 -2.121 -11.869 1.00 90.75 173 ALA A CA 1
ATOM 1275 C C . ALA A 1 173 ? 0.077 -1.845 -11.850 1.00 90.75 173 ALA A C 1
ATOM 1277 O O . ALA A 1 173 ? 0.810 -2.440 -12.645 1.00 90.75 173 ALA A O 1
ATOM 1278 N N . VAL A 1 174 ? 0.567 -1.014 -10.922 1.00 94.81 174 VAL A N 1
ATOM 1279 C CA . VAL A 1 174 ? 2.004 -0.705 -10.823 1.00 94.81 174 VAL A CA 1
ATOM 1280 C C . VAL A 1 174 ? 2.820 -1.953 -10.476 1.00 94.81 174 VAL A C 1
ATOM 1282 O O . VAL A 1 174 ? 3.878 -2.185 -11.066 1.00 94.81 174 VAL A O 1
ATOM 1285 N N . VAL A 1 175 ? 2.314 -2.816 -9.587 1.00 94.00 175 VAL A N 1
ATOM 1286 C CA . VAL A 1 175 ? 2.985 -4.069 -9.208 1.00 94.00 175 VAL A CA 1
ATOM 1287 C C . VAL A 1 175 ? 3.073 -5.024 -10.397 1.00 94.00 175 VAL A C 1
ATOM 1289 O O . VAL A 1 175 ? 4.138 -5.592 -10.648 1.00 94.00 175 VAL A O 1
ATOM 1292 N N . GLU A 1 176 ? 1.998 -5.186 -11.168 1.00 91.56 176 GLU A N 1
ATOM 1293 C CA . GLU A 1 176 ? 2.009 -6.030 -12.366 1.00 91.56 176 GLU A CA 1
ATOM 1294 C C . GLU A 1 176 ? 2.979 -5.494 -13.430 1.00 91.56 176 GLU A C 1
ATOM 1296 O O . GLU A 1 176 ? 3.749 -6.262 -14.016 1.00 91.56 176 GLU A O 1
ATOM 1301 N N . THR A 1 177 ? 3.012 -4.176 -13.634 1.00 95.25 177 THR A N 1
ATOM 1302 C CA . THR A 1 177 ? 3.980 -3.513 -14.518 1.00 95.25 177 THR A CA 1
ATOM 1303 C C . THR A 1 177 ? 5.418 -3.817 -14.096 1.00 95.25 177 THR A C 1
ATOM 1305 O O . THR A 1 177 ? 6.224 -4.265 -14.918 1.00 95.25 177 THR A O 1
ATOM 1308 N N . ILE A 1 178 ? 5.738 -3.667 -12.807 1.00 94.44 178 ILE A N 1
ATOM 1309 C CA . ILE A 1 178 ? 7.067 -3.968 -12.259 1.00 94.44 178 ILE A CA 1
ATOM 1310 C C . ILE A 1 178 ? 7.411 -5.447 -12.444 1.00 94.44 178 ILE A C 1
ATOM 1312 O O . ILE A 1 178 ? 8.508 -5.773 -12.900 1.00 94.44 178 ILE A O 1
ATOM 1316 N N . ARG A 1 179 ? 6.486 -6.365 -12.150 1.00 94.12 179 ARG A N 1
ATOM 1317 C CA . ARG A 1 179 ? 6.716 -7.809 -12.317 1.00 94.12 179 ARG A CA 1
ATOM 1318 C C . ARG A 1 179 ? 7.038 -8.170 -13.762 1.00 94.12 179 ARG A C 1
ATOM 1320 O O . ARG A 1 179 ? 7.995 -8.911 -14.002 1.00 94.12 179 ARG A O 1
ATOM 1327 N N . ARG A 1 180 ? 6.274 -7.647 -14.724 1.00 92.75 180 ARG A N 1
ATOM 1328 C CA . ARG A 1 180 ? 6.522 -7.867 -16.158 1.00 92.75 180 ARG A CA 1
ATOM 1329 C C . ARG A 1 180 ? 7.879 -7.320 -16.570 1.00 92.75 180 ARG A C 1
ATOM 1331 O O . ARG A 1 180 ? 8.643 -8.025 -17.230 1.00 92.75 180 ARG A O 1
ATOM 1338 N N . PHE A 1 181 ? 8.203 -6.107 -16.134 1.00 93.19 181 PHE A N 1
ATOM 1339 C CA . PHE A 1 181 ? 9.485 -5.476 -16.413 1.00 93.19 181 PHE A CA 1
ATOM 1340 C C . PHE A 1 181 ? 10.667 -6.296 -15.867 1.00 93.19 181 PHE A C 1
ATOM 1342 O O . PHE A 1 181 ? 11.618 -6.592 -16.596 1.00 93.19 181 PHE A O 1
ATOM 1349 N N . LEU A 1 182 ? 10.585 -6.748 -14.612 1.00 90.56 182 LEU A N 1
ATOM 1350 C CA . LEU A 1 182 ? 11.609 -7.590 -13.987 1.00 90.56 182 LEU A CA 1
ATOM 1351 C C . LEU A 1 182 ? 11.744 -8.956 -14.675 1.00 90.56 182 LEU A C 1
ATOM 1353 O O . LEU A 1 182 ? 12.848 -9.486 -14.797 1.00 90.56 182 LEU A O 1
ATOM 1357 N N . ALA A 1 183 ? 10.644 -9.536 -15.159 1.00 88.75 183 ALA A N 1
ATOM 1358 C CA . ALA A 1 183 ? 10.683 -10.791 -15.905 1.00 88.75 183 ALA A CA 1
ATOM 1359 C C . ALA A 1 183 ? 11.405 -10.651 -17.257 1.00 88.75 183 ALA A C 1
ATOM 1361 O O . ALA A 1 183 ? 12.128 -11.563 -17.658 1.00 88.75 183 ALA A O 1
ATOM 1362 N N . VAL A 1 184 ? 11.237 -9.520 -17.950 1.00 85.38 184 VAL A N 1
ATOM 1363 C CA . VAL A 1 184 ? 11.928 -9.231 -19.218 1.00 85.38 184 VAL A CA 1
ATOM 1364 C C . VAL A 1 184 ? 13.416 -8.973 -18.983 1.00 85.38 184 VAL A C 1
ATOM 1366 O O . VAL A 1 184 ? 14.259 -9.595 -19.625 1.00 85.38 184 VAL A O 1
ATOM 1369 N N . THR A 1 185 ? 13.751 -8.115 -18.021 1.00 80.00 185 THR A N 1
ATOM 1370 C CA . THR A 1 185 ? 15.145 -7.736 -17.723 1.00 80.00 185 THR A CA 1
ATOM 1371 C C . THR A 1 185 ? 15.988 -8.899 -17.201 1.00 80.00 185 THR A C 1
ATOM 1373 O O . THR A 1 185 ? 17.165 -8.998 -17.540 1.00 80.00 185 THR A O 1
ATOM 1376 N N . ARG A 1 186 ? 15.399 -9.837 -16.447 1.00 75.81 186 ARG A N 1
ATOM 1377 C CA . ARG A 1 186 ? 16.095 -11.057 -15.996 1.00 75.81 186 ARG A CA 1
ATOM 1378 C C . ARG A 1 186 ? 16.349 -12.077 -17.108 1.00 75.81 186 ARG A C 1
ATOM 1380 O O . ARG A 1 186 ? 17.268 -12.869 -16.966 1.00 75.81 186 ARG A O 1
ATOM 1387 N N . ARG A 1 187 ? 15.554 -12.085 -18.184 1.00 64.12 187 ARG A N 1
ATOM 1388 C CA . ARG A 1 187 ? 15.739 -12.992 -19.338 1.00 64.12 187 ARG A CA 1
ATOM 1389 C C . ARG A 1 187 ? 16.771 -12.490 -20.348 1.00 64.12 187 ARG A C 1
ATOM 1391 O O . ARG A 1 187 ? 17.226 -13.271 -21.172 1.00 64.12 187 ARG A O 1
ATOM 1398 N N . GLY A 1 188 ? 17.087 -11.196 -20.316 1.00 56.69 188 GLY A N 1
ATOM 1399 C CA . GLY A 1 188 ? 18.106 -10.577 -21.168 1.00 56.69 188 GLY A CA 1
ATOM 1400 C C . GLY A 1 188 ? 19.534 -10.658 -20.614 1.00 56.69 188 GLY A C 1
ATOM 1401 O O . GLY A 1 188 ? 20.431 -10.076 -21.217 1.00 56.69 188 GLY A O 1
ATOM 1402 N N . ARG A 1 189 ? 19.733 -11.329 -19.473 1.00 51.72 189 ARG A N 1
ATOM 1403 C CA . ARG A 1 189 ? 21.034 -11.645 -18.867 1.00 51.72 189 ARG A CA 1
ATOM 1404 C C . ARG A 1 189 ? 21.321 -13.130 -19.017 1.00 51.72 189 ARG A C 1
ATOM 1406 O O . ARG A 1 189 ? 22.511 -13.461 -19.187 1.00 51.72 189 ARG A O 1
#

Foldseek 3Di:
DDQAQWFKKKWWFWAFPPPQQDTGTPDIGTDDPVPDDDDDDDDDPGTDIDIDMDGDSDRVRVVVVVNCCSNVVPPPPLCFLLSVLCVVCVVVVFDKDKDADVVVVAIWIWTDLDPFKTKTKAAPDPPHHDRRHHLQPGPAMWIWIWGPDPPTDDIDTQTDGPPDSNSVVRSVVVSVSVVVSSVVSVVVD

Sequence (189 aa):
MPSGAVQTFTVIGLRSDADMRELFIAGVIPGSVSEVFAVLETSEGEFTRWAMEFDAPDADAAAAHAYVRCRTGDDVEEDSAGALLQAVLADVSVTSRRGGDVSAGAVWIWVLAGADAFVRISGTGDTENEIDYAPAEHHGWYAVYGSDAADAPDPVVLHDGSGCRDFRADTAAVVETIRRFLAVTRRGR

Radius of gyration: 21.74 Å; chains: 1; bounding box: 50×37×62 Å